Protein AF-A0A8H6HD35-F1 (afdb_monomer_lite)

Sequence (243 aa):
MVSHQELSAQQVISYLMDLEDHFASHRFRNLYWTSFERYRAGDQEDEVGVRVDGVTGGLVLRSDQTADYLLRGKQLEAISLWDFVAQVDKIANLSVPNSRGGEGTDEEEMDWSDCGTSTRATAIEELLLDTHRFRPRSEFQDTHLEARTHFLRIRLPTKRYIPVPIGPAIPRRDTTDPAVNERYSRLMLILFKPWRNVADLRTQGQSWIEAFDEFVKTCDPFSKSRMDNMQVLHECKDSRDDH

Organism: NCBI:txid980116

Secondary structure (DSSP, 8-state):
-----PPPHHHHHHHHTT--S---SSEEEEEEHHHHHHGGGT------EEEE-TTT--EEEE--HHHHHHT--GGGTT-BHHHHHHHEEEEE----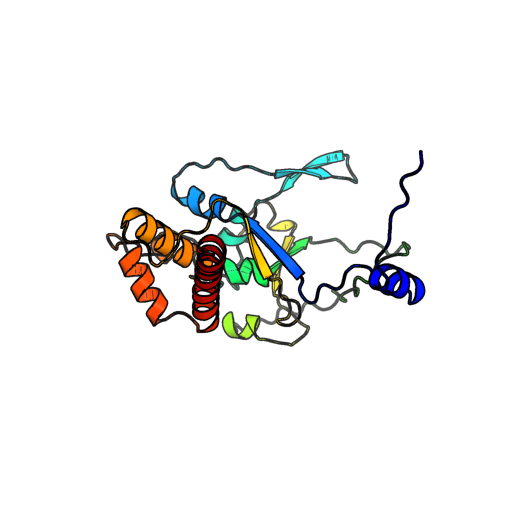---------------------------HHHHHH---S---EEEPPTTSTTTTTEEEEEPPGGG-EEEEEESSPPPPSS-S-HHHHHHHHHHHHHHHSB-SSHHHHS-TT--HHHHHHHHHHHS-HHHHHHHHHHHHHHHHHHHHHT-

Radius of gyration: 21.98 Å; chains: 1; bounding box: 51×49×66 Å

Structure (mmCIF, N/CA/C/O backbone):
data_AF-A0A8H6HD35-F1
#
_entry.id   AF-A0A8H6HD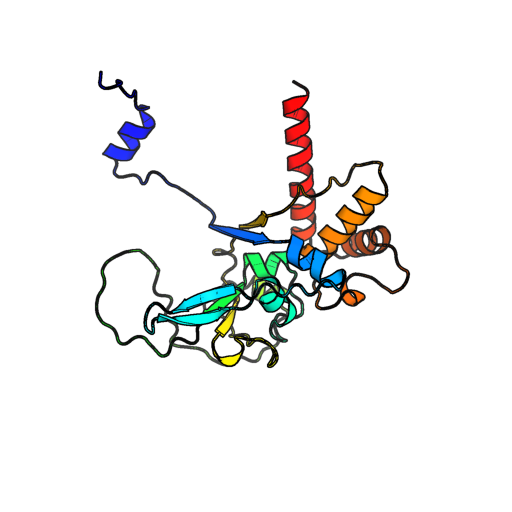35-F1
#
loop_
_atom_site.group_PDB
_atom_site.id
_atom_site.type_symbol
_atom_site.label_atom_id
_atom_site.label_alt_id
_atom_site.label_comp_id
_atom_site.label_asym_id
_atom_site.label_entity_id
_atom_site.label_seq_id
_atom_site.pdbx_PDB_ins_code
_atom_site.Cartn_x
_atom_site.Cartn_y
_atom_site.Cartn_z
_atom_site.occupancy
_atom_site.B_iso_or_equiv
_atom_site.auth_seq_id
_atom_site.auth_comp_id
_atom_site.auth_asym_id
_atom_site.auth_atom_id
_atom_site.pdbx_PDB_model_num
ATOM 1 N N . MET A 1 1 ? -22.660 12.898 -43.819 1.00 39.53 1 MET A N 1
ATOM 2 C CA . MET A 1 1 ? -22.424 14.058 -42.935 1.00 39.53 1 MET A CA 1
ATOM 3 C C . MET A 1 1 ? -21.188 13.754 -42.114 1.00 39.53 1 MET A C 1
ATOM 5 O O . MET A 1 1 ? -21.270 12.913 -41.232 1.00 39.53 1 MET A O 1
ATOM 9 N N . VAL A 1 2 ? -20.044 14.342 -42.463 1.00 46.06 2 VAL A N 1
ATOM 10 C CA . VAL A 1 2 ? -18.851 14.302 -41.606 1.00 46.06 2 VAL A CA 1
ATOM 11 C C . VAL A 1 2 ? -19.056 15.408 -40.577 1.00 46.06 2 VAL A C 1
ATOM 13 O O . VAL A 1 2 ? -19.255 16.560 -40.956 1.00 46.06 2 VAL A O 1
ATOM 16 N N . SER A 1 3 ? -19.136 15.053 -39.299 1.00 58.22 3 SER A N 1
ATOM 17 C CA . SER A 1 3 ? -19.225 16.024 -38.210 1.00 58.22 3 SER A CA 1
ATOM 18 C C . SER A 1 3 ? -17.956 16.873 -38.215 1.00 58.22 3 SER A C 1
ATOM 20 O O . SER A 1 3 ? -16.863 16.330 -38.071 1.00 58.22 3 SER A O 1
ATOM 22 N N . HIS A 1 4 ? -18.093 18.186 -38.399 1.00 56.00 4 HIS A N 1
ATOM 23 C CA . HIS A 1 4 ? -16.999 19.121 -38.164 1.00 56.00 4 HIS A CA 1
ATOM 24 C C . HIS A 1 4 ? -16.621 19.026 -36.686 1.00 56.00 4 HIS A C 1
ATOM 26 O O . HIS A 1 4 ? -17.396 19.413 -35.815 1.00 56.00 4 HIS A O 1
ATOM 32 N N . GLN A 1 5 ? -15.470 18.420 -36.414 1.00 73.38 5 GLN A N 1
ATOM 33 C CA . GLN A 1 5 ? -14.934 18.306 -35.070 1.00 73.38 5 GLN A CA 1
ATOM 34 C C . GLN A 1 5 ? -14.098 19.563 -34.827 1.00 73.38 5 GLN A C 1
ATOM 36 O O . GLN A 1 5 ? -13.057 19.750 -35.456 1.00 73.38 5 GLN A O 1
ATOM 41 N N . GLU A 1 6 ? -14.598 20.472 -33.995 1.00 77.81 6 GLU A N 1
ATOM 42 C CA . GLU A 1 6 ? -13.838 21.653 -33.591 1.00 77.81 6 GLU A CA 1
ATOM 43 C C . GLU A 1 6 ? -12.739 21.217 -32.615 1.00 77.81 6 GLU A C 1
ATOM 45 O O . GLU A 1 6 ? -13.021 20.663 -31.553 1.00 77.81 6 GLU A O 1
ATOM 50 N N . LEU A 1 7 ? -11.480 21.421 -33.007 1.00 77.06 7 LEU A N 1
ATOM 51 C CA . LEU A 1 7 ? -10.315 21.181 -32.158 1.00 77.06 7 LEU A CA 1
ATOM 52 C C . LEU A 1 7 ? -9.964 22.470 -31.420 1.00 77.06 7 LEU A C 1
ATOM 54 O O . LEU A 1 7 ? -9.999 23.557 -32.005 1.00 77.06 7 LEU A O 1
ATOM 58 N N . SER A 1 8 ? -9.597 22.360 -30.144 1.00 83.69 8 SER A N 1
ATOM 59 C CA . SER A 1 8 ? -9.152 23.534 -29.396 1.00 83.69 8 SER A CA 1
ATOM 60 C C . SER A 1 8 ? -7.832 24.055 -29.976 1.00 83.69 8 SER A C 1
ATOM 62 O O . SER A 1 8 ? -6.984 23.287 -30.436 1.00 83.69 8 SER A O 1
ATOM 64 N N . ALA A 1 9 ? -7.618 25.372 -29.910 1.00 83.44 9 ALA A N 1
ATOM 65 C CA . ALA A 1 9 ? -6.355 25.973 -30.337 1.00 83.44 9 ALA A CA 1
ATOM 66 C C . ALA A 1 9 ? -5.143 25.363 -29.606 1.00 83.44 9 ALA A C 1
ATOM 68 O O . ALA A 1 9 ? -4.066 25.270 -30.185 1.00 83.44 9 ALA A O 1
ATOM 69 N N . GLN A 1 10 ? -5.320 24.895 -28.365 1.00 81.00 10 GLN A N 1
ATOM 70 C CA . GLN A 1 10 ? -4.262 24.234 -27.596 1.00 81.00 10 GLN A CA 1
ATOM 71 C C . GLN A 1 10 ? -3.901 22.871 -28.200 1.00 81.00 10 GLN A C 1
ATOM 73 O O . GLN A 1 10 ? -2.720 22.569 -28.323 1.00 81.00 10 GLN A O 1
ATOM 78 N N . GLN A 1 11 ? -4.893 22.085 -28.635 1.00 77.88 11 GLN A N 1
ATOM 79 C CA . GLN A 1 11 ? -4.666 20.789 -29.288 1.00 77.88 11 GLN A CA 1
ATOM 80 C C . GLN A 1 11 ? -3.952 20.954 -30.635 1.00 77.88 11 GLN A C 1
ATOM 82 O O . GLN A 1 11 ? -3.005 20.229 -30.929 1.00 77.88 11 GLN A O 1
ATOM 87 N N . VAL A 1 12 ? -4.357 21.953 -31.429 1.00 82.50 12 VAL A N 1
ATOM 88 C CA . VAL A 1 12 ? -3.712 22.268 -32.716 1.00 82.50 12 VAL A CA 1
ATOM 89 C C . VAL A 1 12 ? -2.260 22.698 -32.509 1.00 82.50 12 VAL A C 1
ATOM 91 O O . VAL A 1 12 ? -1.370 22.244 -33.221 1.00 82.50 12 VAL A O 1
ATOM 94 N N . ILE A 1 13 ? -2.010 23.555 -31.518 1.00 82.12 13 ILE A N 1
ATOM 95 C CA . ILE A 1 13 ? -0.666 24.035 -31.198 1.00 82.12 13 ILE A CA 1
ATOM 96 C C . ILE A 1 13 ? 0.219 22.908 -30.641 1.00 82.12 13 ILE A C 1
ATOM 98 O O . ILE A 1 13 ? 1.379 22.827 -31.037 1.00 82.12 13 ILE A O 1
ATOM 102 N N . SER A 1 14 ? -0.307 22.028 -29.779 1.00 81.19 14 SER A N 1
ATOM 103 C CA . SER A 1 14 ? 0.429 20.863 -29.257 1.00 81.19 14 SER A CA 1
ATOM 104 C C . SER A 1 14 ? 0.893 19.956 -30.391 1.00 81.19 14 SER A C 1
ATOM 106 O O . SER A 1 14 ? 2.069 19.621 -30.471 1.00 81.19 14 SER A O 1
ATOM 108 N N . TYR A 1 15 ? -0.015 19.651 -31.322 1.00 78.81 15 TYR A N 1
ATOM 109 C CA . TYR A 1 15 ? 0.284 18.847 -32.502 1.00 78.81 15 TYR A CA 1
ATOM 110 C C . TYR A 1 15 ? 1.333 19.504 -33.412 1.00 78.81 15 TYR A C 1
ATOM 112 O O . TYR A 1 15 ? 2.260 18.845 -33.867 1.00 78.81 15 TYR A O 1
ATOM 120 N N . LEU A 1 16 ? 1.225 20.816 -33.662 1.00 86.88 16 LEU A N 1
ATOM 121 C CA . LEU A 1 16 ? 2.178 21.548 -34.509 1.00 86.88 16 LEU A CA 1
ATOM 122 C C . LEU A 1 16 ? 3.568 21.699 -33.880 1.00 86.88 16 LEU A C 1
ATOM 124 O O . LEU A 1 16 ? 4.550 21.818 -34.610 1.00 86.88 16 LEU A O 1
ATOM 128 N N . MET A 1 17 ? 3.650 21.741 -32.549 1.00 85.94 17 MET A N 1
ATOM 129 C CA . MET A 1 17 ? 4.916 21.817 -31.816 1.00 85.94 17 MET A CA 1
ATOM 130 C C . MET A 1 17 ? 5.513 20.441 -31.499 1.00 85.94 17 MET A C 1
ATOM 132 O O . MET A 1 17 ? 6.524 20.387 -30.803 1.00 85.94 17 MET A O 1
ATOM 136 N N . ASP A 1 18 ? 4.905 19.357 -31.995 1.00 77.19 18 ASP A N 1
ATOM 137 C CA . ASP A 1 18 ? 5.289 17.970 -31.694 1.00 77.19 18 ASP A CA 1
ATOM 138 C C . ASP A 1 18 ? 5.345 17.696 -30.176 1.00 77.19 18 ASP A C 1
ATOM 140 O O . ASP A 1 18 ? 6.148 16.913 -29.670 1.00 77.19 18 ASP A O 1
ATOM 144 N N . LEU A 1 19 ? 4.496 18.401 -29.419 1.00 74.50 19 LEU A N 1
ATOM 145 C CA . LEU A 1 19 ? 4.319 18.180 -27.992 1.00 74.50 19 LEU A CA 1
ATOM 146 C C . LEU A 1 19 ? 3.379 16.991 -27.813 1.00 74.50 19 LEU A C 1
ATOM 148 O O . LEU A 1 19 ? 2.253 17.000 -28.321 1.00 74.50 19 LEU A O 1
ATOM 152 N N . GLU A 1 20 ? 3.842 15.989 -27.069 1.00 64.25 20 GLU A N 1
ATOM 153 C CA . GLU A 1 20 ? 3.043 14.817 -26.722 1.00 64.25 20 GLU A CA 1
ATOM 154 C C . GLU A 1 20 ? 1.723 15.221 -26.047 1.00 64.25 20 GLU A C 1
ATOM 156 O O . GLU A 1 20 ? 1.669 16.130 -25.221 1.00 64.25 20 GLU A O 1
ATOM 161 N N . ASP A 1 21 ? 0.645 14.498 -26.352 1.00 65.06 21 ASP A N 1
ATOM 162 C CA . ASP A 1 21 ? -0.698 14.738 -25.794 1.00 65.06 21 ASP A CA 1
ATOM 163 C C . ASP A 1 21 ? -0.827 14.279 -24.321 1.00 65.06 21 ASP A C 1
ATOM 165 O O . ASP A 1 21 ? -1.909 14.262 -23.737 1.00 65.06 21 ASP A O 1
ATOM 169 N N . HIS A 1 22 ? 0.277 13.861 -23.690 1.00 58.50 22 HIS A N 1
ATOM 170 C CA . HIS A 1 22 ? 0.268 13.308 -22.342 1.00 58.50 22 HIS A CA 1
ATOM 171 C C . HIS A 1 22 ? 1.508 13.706 -21.532 1.00 58.50 22 HIS A C 1
ATOM 173 O O . HIS A 1 22 ? 2.558 13.072 -21.586 1.00 58.50 22 HIS A O 1
ATOM 179 N N . PHE A 1 23 ? 1.336 14.702 -20.663 1.00 62.91 23 PHE A N 1
ATOM 180 C CA . PHE A 1 23 ? 2.323 15.069 -19.650 1.00 62.91 23 PHE A CA 1
ATOM 181 C C . PHE A 1 23 ? 1.882 14.553 -18.278 1.00 62.91 23 PHE A C 1
ATOM 183 O O . PHE A 1 23 ? 1.034 15.153 -17.618 1.00 62.91 23 PHE A O 1
ATOM 190 N N . ALA A 1 24 ? 2.484 13.456 -17.813 1.00 63.56 24 ALA A N 1
ATOM 191 C CA . ALA A 1 24 ? 2.315 12.988 -16.439 1.00 63.56 24 ALA A CA 1
ATOM 192 C C . ALA A 1 24 ? 3.609 13.191 -15.650 1.00 63.56 24 ALA A C 1
ATOM 194 O O . ALA A 1 24 ? 4.602 12.498 -15.855 1.00 63.56 24 ALA A O 1
ATOM 195 N N . SER A 1 25 ? 3.581 14.119 -14.692 1.00 78.19 25 SER A N 1
ATOM 196 C CA . SER A 1 25 ? 4.708 14.355 -13.779 1.00 78.19 25 SER A CA 1
ATOM 197 C C . SER A 1 25 ? 4.968 13.180 -12.831 1.00 78.19 25 SER A C 1
ATOM 199 O O . SER A 1 25 ? 6.054 13.065 -12.269 1.00 78.19 25 SER A O 1
ATOM 201 N N . HIS A 1 26 ? 3.974 12.310 -12.643 1.00 84.00 26 HIS A N 1
ATOM 202 C CA . HIS A 1 26 ? 4.024 11.191 -11.715 1.00 84.00 26 HIS A CA 1
ATOM 203 C C . HIS A 1 26 ? 3.547 9.910 -12.384 1.00 84.00 26 HIS A C 1
ATOM 205 O O . HIS A 1 26 ? 2.675 9.919 -13.251 1.00 84.00 26 HIS A O 1
ATOM 211 N N . ARG A 1 27 ? 4.095 8.786 -11.924 1.00 90.38 27 ARG A N 1
ATOM 212 C CA . ARG A 1 27 ? 3.639 7.458 -12.325 1.00 90.38 27 ARG A CA 1
ATOM 213 C C . ARG A 1 27 ? 2.721 6.891 -11.254 1.00 90.38 27 ARG A C 1
ATOM 215 O O . ARG A 1 27 ? 2.969 7.072 -10.066 1.00 90.38 27 ARG A O 1
ATOM 222 N N . PHE A 1 28 ? 1.703 6.154 -11.672 1.00 92.69 28 PHE A N 1
ATOM 223 C CA . PHE A 1 28 ? 0.697 5.579 -10.783 1.00 92.69 28 PHE A CA 1
ATOM 224 C C . PHE A 1 28 ? 0.803 4.056 -10.752 1.00 92.69 28 PHE A C 1
ATOM 226 O O . PHE A 1 28 ? 1.253 3.442 -11.723 1.00 92.69 28 PHE A O 1
ATOM 233 N N . ARG A 1 29 ? 0.404 3.438 -9.638 1.00 94.62 29 ARG A N 1
ATOM 234 C CA . ARG A 1 29 ? 0.331 1.978 -9.512 1.00 94.62 29 ARG A CA 1
ATOM 235 C C . ARG A 1 29 ? -0.919 1.568 -8.750 1.00 94.62 29 ARG A C 1
ATOM 237 O O . ARG A 1 29 ? -1.162 2.068 -7.659 1.00 94.62 29 ARG A O 1
ATOM 244 N N . ASN A 1 30 ? -1.673 0.623 -9.298 1.00 95.31 30 ASN A N 1
ATOM 245 C CA . ASN A 1 30 ? -2.885 0.129 -8.654 1.00 95.31 30 ASN A CA 1
ATOM 246 C C . ASN A 1 30 ? -2.553 -0.644 -7.371 1.00 95.31 30 ASN A C 1
ATOM 248 O O . ASN A 1 30 ? -1.642 -1.475 -7.353 1.00 95.31 30 ASN A O 1
ATOM 252 N N . LEU A 1 31 ? -3.329 -0.383 -6.324 1.00 95.12 31 LEU A N 1
ATOM 253 C CA . LEU A 1 31 ? -3.315 -1.095 -5.051 1.00 95.12 31 LEU A CA 1
ATOM 254 C C . LEU A 1 31 ? -4.698 -1.708 -4.823 1.00 95.12 31 LEU A C 1
ATOM 256 O O . LEU A 1 31 ? -5.635 -0.998 -4.459 1.00 95.12 31 LEU A O 1
ATOM 260 N N . TYR A 1 32 ? -4.833 -3.017 -5.020 1.00 92.94 32 TYR A N 1
ATOM 261 C CA . TYR A 1 32 ? -6.104 -3.725 -4.837 1.00 92.94 32 TYR A CA 1
ATOM 262 C C . TYR A 1 32 ? -6.315 -4.069 -3.360 1.00 92.94 32 TYR A C 1
ATOM 264 O O . TYR A 1 32 ? -6.142 -5.199 -2.927 1.00 92.94 32 TYR A O 1
ATOM 272 N N . TRP A 1 33 ? -6.670 -3.077 -2.547 1.00 90.38 33 TRP A N 1
ATOM 273 C CA . TRP A 1 33 ? -6.624 -3.200 -1.084 1.00 90.38 33 TRP A CA 1
ATOM 274 C C . TRP A 1 33 ? -7.628 -4.211 -0.492 1.00 90.38 33 TRP A C 1
ATOM 276 O O . TRP A 1 33 ? -7.451 -4.670 0.635 1.00 90.38 33 TRP A O 1
ATOM 286 N N . THR A 1 34 ? -8.674 -4.581 -1.236 1.00 88.88 34 THR A N 1
ATOM 287 C CA . THR A 1 34 ? -9.691 -5.538 -0.760 1.00 88.88 34 THR A CA 1
ATOM 288 C C . THR A 1 34 ? -9.144 -6.945 -0.532 1.00 88.88 34 THR A C 1
ATOM 290 O O . THR A 1 34 ? -9.607 -7.617 0.390 1.00 88.88 34 THR A O 1
ATOM 293 N N . SER A 1 35 ? -8.142 -7.383 -1.300 1.00 87.19 35 SER A N 1
ATOM 294 C CA . SER A 1 35 ? -7.515 -8.698 -1.113 1.00 87.19 35 SER A CA 1
ATOM 295 C C . SER A 1 35 ? -6.809 -8.790 0.247 1.00 87.19 35 SER A C 1
ATOM 297 O O . SER A 1 35 ? -6.961 -9.771 0.973 1.00 87.19 35 SER A O 1
ATOM 299 N N . PHE A 1 36 ? -6.147 -7.708 0.663 1.00 89.44 36 PHE A N 1
ATOM 300 C CA . PHE A 1 36 ? -5.495 -7.587 1.969 1.00 89.44 36 PHE A CA 1
ATOM 301 C C . PHE A 1 36 ? -6.493 -7.565 3.133 1.00 89.44 36 PHE A C 1
ATOM 303 O O . PHE A 1 36 ? -6.213 -8.111 4.200 1.00 89.44 36 PHE A O 1
ATOM 310 N N . GLU A 1 37 ? -7.670 -6.961 2.942 1.00 84.81 37 GLU A N 1
ATOM 311 C CA . GLU A 1 37 ? -8.744 -6.981 3.943 1.00 84.81 37 GLU A CA 1
ATOM 312 C C . GLU A 1 37 ? -9.343 -8.395 4.096 1.00 84.81 37 GLU A C 1
ATOM 314 O O . GLU A 1 37 ? -9.600 -8.835 5.222 1.00 84.81 37 GLU A O 1
ATOM 319 N N . ARG A 1 38 ? -9.516 -9.123 2.980 1.00 81.19 38 ARG A N 1
ATOM 320 C CA . ARG A 1 38 ? -10.077 -10.488 2.938 1.00 81.19 38 ARG A CA 1
ATOM 321 C C . ARG A 1 38 ? -9.141 -11.566 3.455 1.00 81.19 38 ARG A C 1
ATOM 323 O O . ARG A 1 38 ? -9.631 -12.496 4.083 1.00 81.19 38 ARG A O 1
ATOM 330 N N . TYR A 1 39 ? -7.827 -11.417 3.288 1.00 68.62 39 TYR A N 1
ATOM 331 C CA . TYR A 1 39 ? -6.835 -12.363 3.820 1.00 68.62 39 TYR A CA 1
ATOM 332 C C . TYR A 1 39 ? -7.046 -12.671 5.319 1.00 68.62 39 TYR A C 1
ATOM 334 O O . TYR A 1 39 ? -6.736 -13.752 5.810 1.00 68.62 39 TYR A O 1
ATOM 342 N N . ARG A 1 40 ? -7.654 -11.739 6.064 1.00 59.88 40 ARG A N 1
ATOM 343 C CA . ARG A 1 40 ? -8.021 -11.907 7.475 1.00 59.88 40 ARG A CA 1
ATOM 344 C C . ARG A 1 40 ? -9.274 -12.757 7.723 1.00 59.88 40 ARG A C 1
ATOM 346 O O . ARG A 1 40 ? -9.426 -13.285 8.822 1.00 59.88 40 ARG A O 1
ATOM 353 N N . ALA A 1 41 ? -10.206 -12.814 6.777 1.00 52.06 41 ALA A N 1
ATOM 354 C CA . ALA A 1 41 ? -11.503 -13.464 6.955 1.00 52.06 41 ALA A CA 1
ATOM 355 C C . ALA A 1 41 ? -11.416 -14.999 6.942 1.00 52.06 41 ALA A C 1
ATOM 357 O O . ALA A 1 41 ? -12.399 -15.652 7.269 1.00 52.06 41 ALA A O 1
ATOM 358 N N . GLY A 1 42 ? -10.255 -15.576 6.606 1.00 44.75 42 GLY A N 1
ATOM 359 C CA . GLY A 1 42 ? -10.115 -17.022 6.419 1.00 44.75 42 GLY A CA 1
ATOM 360 C C . GLY A 1 42 ? -10.727 -17.524 5.106 1.00 44.75 42 GLY A C 1
ATOM 361 O O . GLY A 1 42 ? -10.615 -18.710 4.813 1.00 44.75 42 GLY A O 1
ATOM 362 N N . ASP A 1 43 ? -11.308 -16.628 4.303 1.00 41.88 43 ASP A N 1
ATOM 363 C CA . ASP A 1 43 ? -11.727 -16.898 2.930 1.00 41.88 43 ASP A CA 1
ATOM 364 C C . ASP A 1 43 ? -10.486 -16.893 2.038 1.00 41.88 43 ASP A C 1
ATOM 366 O O . ASP A 1 43 ? -10.119 -15.895 1.415 1.00 41.88 43 ASP A O 1
ATOM 370 N N . GLN A 1 44 ? -9.791 -18.025 2.041 1.00 45.94 44 GLN A N 1
ATOM 371 C CA . GLN A 1 44 ? -8.695 -18.305 1.132 1.00 45.94 44 GLN A CA 1
ATOM 372 C C . GLN A 1 44 ? -9.268 -18.688 -0.237 1.00 45.94 44 GLN A C 1
ATOM 374 O O . GLN A 1 44 ? -9.216 -19.838 -0.664 1.00 45.94 44 GLN A O 1
ATOM 379 N N . GLU A 1 45 ? -9.856 -17.715 -0.926 1.00 43.25 45 GLU A N 1
ATOM 380 C CA . GLU A 1 45 ? -9.990 -17.782 -2.378 1.00 43.25 45 GLU A CA 1
ATOM 381 C C . GLU A 1 45 ? -8.679 -17.248 -2.958 1.00 43.25 45 GLU A C 1
ATOM 383 O O . GLU A 1 45 ? -8.552 -16.071 -3.293 1.00 43.25 45 GLU A O 1
ATOM 388 N N . ASP A 1 46 ? -7.657 -18.110 -2.985 1.00 48.25 46 ASP A N 1
ATOM 389 C CA . ASP A 1 46 ? -6.401 -17.833 -3.678 1.00 48.25 46 ASP A CA 1
ATOM 390 C C . ASP A 1 46 ? -6.710 -17.703 -5.181 1.00 48.25 46 ASP A C 1
ATOM 392 O O . ASP A 1 46 ? -6.676 -18.684 -5.929 1.00 48.25 46 ASP A O 1
ATOM 396 N N . GLU A 1 47 ? -7.052 -16.497 -5.644 1.00 50.91 47 GLU A N 1
ATOM 397 C CA . GLU A 1 47 ? -7.111 -16.190 -7.074 1.00 50.91 47 GLU A CA 1
ATOM 398 C C . GLU A 1 47 ? -5.684 -16.226 -7.632 1.00 50.91 47 GLU A C 1
ATOM 400 O O . GLU A 1 47 ? -4.966 -15.227 -7.699 1.00 50.91 47 GLU A O 1
ATOM 405 N N . VAL A 1 48 ? -5.236 -17.421 -8.019 1.00 54.81 48 VAL A N 1
ATOM 406 C CA . VAL A 1 48 ? -3.968 -17.586 -8.723 1.00 54.81 48 VAL A CA 1
ATOM 407 C C . VAL A 1 48 ? -4.155 -17.088 -10.150 1.00 54.81 48 VAL A C 1
ATOM 409 O O . VAL A 1 48 ? -4.837 -17.710 -10.966 1.00 54.81 48 VAL A O 1
ATOM 412 N N . GLY A 1 49 ? -3.529 -15.956 -10.463 1.00 54.19 49 GLY A N 1
ATOM 413 C CA . GLY A 1 49 ? -3.521 -15.419 -11.815 1.00 54.19 49 GLY A CA 1
ATOM 414 C C . GLY A 1 49 ? -2.803 -16.378 -12.764 1.00 54.19 49 GLY A C 1
ATOM 415 O O . GLY A 1 49 ? -1.601 -16.610 -12.634 1.00 54.19 49 GLY A O 1
ATOM 416 N N . VAL A 1 50 ? -3.522 -16.922 -13.744 1.00 58.75 50 VAL A N 1
ATOM 417 C CA . VAL A 1 50 ? -2.932 -17.732 -14.816 1.00 58.75 50 VAL A CA 1
ATOM 418 C C . VAL A 1 50 ? -2.653 -16.830 -16.014 1.00 58.75 50 VAL A C 1
ATOM 420 O O . VAL A 1 50 ? -3.560 -16.180 -16.534 1.00 58.75 50 VAL A O 1
ATOM 423 N N . ARG A 1 51 ? -1.401 -16.778 -16.476 1.00 62.22 51 ARG A N 1
ATOM 424 C CA . ARG A 1 51 ? -1.031 -16.114 -17.737 1.00 62.22 51 ARG A CA 1
ATOM 425 C C . ARG A 1 51 ? -0.492 -17.126 -18.732 1.00 62.22 51 ARG A C 1
ATOM 427 O O . ARG A 1 51 ? 0.162 -18.084 -18.347 1.00 62.22 51 ARG A O 1
ATOM 434 N N . VAL A 1 52 ? -0.746 -16.897 -20.014 1.00 66.12 52 VAL A N 1
ATOM 435 C CA . VAL A 1 52 ? -0.130 -17.677 -21.091 1.00 66.12 52 VAL A CA 1
ATOM 436 C C . VAL A 1 52 ? 1.274 -17.125 -21.329 1.00 66.12 52 VAL A C 1
ATOM 438 O O . VAL A 1 52 ? 1.435 -15.922 -21.538 1.00 66.12 52 VAL A O 1
ATOM 441 N N . ASP A 1 53 ? 2.286 -17.985 -21.271 1.00 65.19 53 ASP A N 1
ATOM 442 C CA . ASP A 1 53 ? 3.639 -17.646 -21.697 1.00 65.19 53 ASP A CA 1
ATOM 443 C C . ASP A 1 53 ? 3.647 -17.395 -23.208 1.00 65.19 53 ASP A C 1
ATOM 445 O O . ASP A 1 53 ? 3.298 -18.274 -23.997 1.00 65.19 53 ASP A O 1
ATOM 449 N N . GLY A 1 54 ? 4.055 -16.192 -23.615 1.00 59.41 54 GLY A N 1
ATOM 450 C CA . GLY A 1 54 ? 4.118 -15.805 -25.023 1.00 59.41 54 GLY A CA 1
ATOM 451 C C . GLY A 1 54 ? 5.133 -16.613 -25.837 1.00 59.41 54 GLY A C 1
ATOM 452 O O . GLY A 1 54 ? 5.026 -16.637 -27.060 1.00 59.41 54 GLY A O 1
ATOM 453 N N . VAL A 1 55 ? 6.092 -17.283 -25.183 1.00 65.62 55 VAL A N 1
ATOM 454 C CA . VAL A 1 55 ? 7.136 -18.070 -25.859 1.00 65.62 55 VAL A CA 1
ATOM 455 C C . VAL A 1 55 ? 6.736 -19.537 -26.009 1.00 65.62 55 VAL A C 1
ATOM 457 O O . VAL A 1 55 ? 6.891 -20.107 -27.087 1.00 65.62 55 VAL A O 1
ATOM 460 N N . THR A 1 56 ? 6.223 -20.165 -24.948 1.00 69.75 56 THR A N 1
ATOM 461 C CA . THR A 1 56 ? 5.900 -21.605 -24.955 1.00 69.75 56 THR A CA 1
ATOM 462 C C . THR A 1 56 ? 4.416 -21.918 -25.146 1.00 69.75 56 THR A C 1
ATOM 464 O O . THR A 1 56 ? 4.065 -23.076 -25.365 1.00 69.75 56 THR A O 1
ATOM 467 N N . GLY A 1 57 ? 3.527 -20.923 -25.049 1.00 64.06 57 GLY A N 1
ATOM 468 C CA . GLY A 1 57 ? 2.074 -21.128 -25.035 1.00 64.06 57 GLY A CA 1
ATOM 469 C C . GLY A 1 57 ? 1.562 -21.855 -23.784 1.00 64.06 57 GLY A C 1
ATOM 470 O O . GLY A 1 57 ? 0.376 -22.174 -23.701 1.00 64.06 57 GLY A O 1
ATOM 471 N N . GLY A 1 58 ? 2.439 -22.137 -22.814 1.00 69.88 58 GLY A N 1
ATOM 472 C CA . GLY A 1 58 ? 2.100 -22.798 -21.560 1.00 69.88 58 GLY A CA 1
ATOM 473 C C . GLY A 1 58 ? 1.428 -21.851 -20.568 1.00 69.88 58 GLY A C 1
ATOM 474 O O . GLY A 1 58 ? 1.687 -20.649 -20.554 1.00 69.88 58 GLY A O 1
ATOM 475 N N . LEU A 1 59 ? 0.566 -22.394 -19.710 1.00 68.69 59 LEU A N 1
ATOM 476 C CA . LEU A 1 59 ? -0.017 -21.648 -18.598 1.00 68.69 59 LEU A CA 1
ATOM 477 C C . LEU A 1 59 ? 1.027 -21.498 -17.483 1.00 68.69 59 LEU A C 1
ATOM 479 O O . LEU A 1 59 ? 1.521 -22.490 -16.951 1.00 68.69 59 LEU A O 1
ATOM 483 N N . VAL A 1 60 ? 1.349 -20.259 -17.121 1.00 70.06 60 VAL A N 1
ATOM 484 C CA . VAL A 1 60 ? 2.248 -19.909 -16.020 1.00 70.06 60 VAL A CA 1
ATOM 485 C C . VAL A 1 60 ? 1.425 -19.326 -14.882 1.00 70.06 60 VAL A C 1
ATOM 487 O O . VAL A 1 60 ? 0.678 -18.359 -15.057 1.00 70.06 60 VAL A O 1
ATOM 490 N N . LEU A 1 61 ? 1.577 -19.926 -13.703 1.00 69.06 61 LEU A 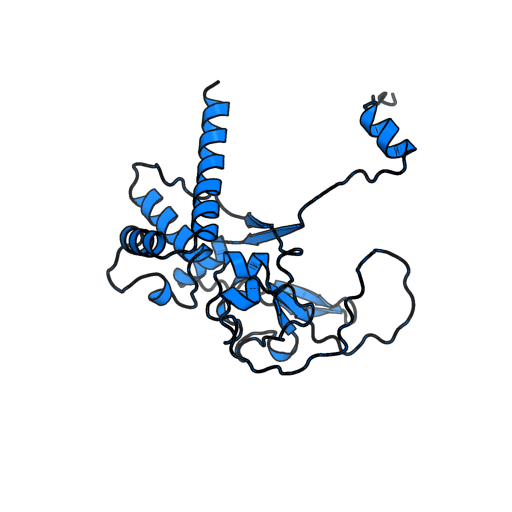N 1
ATOM 491 C CA . LEU A 1 61 ? 1.005 -19.420 -12.462 1.00 69.06 61 LEU A CA 1
ATOM 492 C C . LEU A 1 61 ? 1.774 -18.165 -12.026 1.00 69.06 61 LEU A C 1
ATOM 494 O O . LEU A 1 61 ? 3.007 -18.154 -12.035 1.00 69.06 61 LEU A O 1
ATOM 498 N N . ARG A 1 62 ? 1.055 -17.113 -11.638 1.00 73.81 62 ARG A N 1
ATOM 499 C CA . ARG A 1 62 ? 1.614 -15.853 -11.127 1.00 73.81 62 ARG A CA 1
ATOM 500 C C . ARG A 1 62 ? 1.109 -15.614 -9.714 1.00 73.81 62 ARG A C 1
ATOM 502 O O . ARG A 1 62 ? -0.048 -15.919 -9.423 1.00 73.81 62 ARG A O 1
ATOM 509 N N . SER A 1 63 ? 1.964 -15.080 -8.843 1.00 82.44 63 SER A N 1
ATOM 510 C CA . SER A 1 63 ? 1.509 -14.675 -7.514 1.00 82.44 63 SER A CA 1
ATOM 511 C C . SER A 1 63 ? 0.714 -13.371 -7.583 1.00 82.44 63 SER A C 1
ATOM 513 O O . SER A 1 63 ? 0.898 -12.550 -8.488 1.00 82.44 63 SER A O 1
ATOM 515 N N . ASP A 1 64 ? -0.185 -13.205 -6.616 1.00 87.31 64 ASP A N 1
ATOM 516 C CA . ASP A 1 64 ? -0.966 -11.987 -6.419 1.00 87.31 64 ASP A CA 1
ATOM 517 C C . ASP A 1 64 ? -0.195 -10.941 -5.584 1.00 87.31 64 ASP A C 1
ATOM 519 O O . ASP A 1 64 ? 0.754 -11.259 -4.860 1.00 87.31 64 ASP A O 1
ATOM 523 N N . GLN A 1 65 ? -0.640 -9.683 -5.645 1.00 91.19 65 GLN A N 1
ATOM 524 C CA . GLN A 1 65 ? -0.092 -8.542 -4.905 1.00 91.19 65 GLN A CA 1
ATOM 525 C C . GLN A 1 65 ? -0.058 -8.801 -3.388 1.00 91.19 65 GLN A C 1
ATOM 527 O O . GLN A 1 65 ? 0.867 -8.371 -2.694 1.00 91.19 65 GLN A O 1
ATOM 532 N N . THR A 1 66 ? -1.048 -9.543 -2.884 1.00 91.12 66 THR A N 1
ATOM 533 C CA . THR A 1 66 ? -1.147 -9.949 -1.477 1.00 91.12 66 THR A CA 1
ATOM 534 C C . THR A 1 66 ? -0.002 -10.882 -1.086 1.00 91.12 66 THR A C 1
ATOM 536 O O . THR A 1 66 ? 0.699 -10.636 -0.102 1.00 91.12 66 THR A O 1
ATOM 539 N N . ALA A 1 67 ? 0.239 -11.919 -1.893 1.00 91.62 67 ALA A N 1
ATOM 540 C CA . ALA A 1 67 ? 1.317 -12.879 -1.674 1.00 91.62 67 ALA A CA 1
ATOM 541 C C . ALA A 1 67 ? 2.697 -12.212 -1.790 1.00 91.62 67 ALA A C 1
ATOM 543 O O . ALA A 1 67 ? 3.564 -12.467 -0.950 1.00 91.62 67 ALA A O 1
ATOM 544 N N . ASP A 1 68 ? 2.869 -11.306 -2.759 1.00 94.62 68 ASP A N 1
ATOM 545 C CA . ASP A 1 68 ? 4.111 -10.550 -2.950 1.00 94.62 68 ASP A CA 1
ATOM 546 C C . ASP A 1 68 ? 4.476 -9.730 -1.698 1.00 94.62 68 ASP A C 1
ATOM 548 O O . ASP A 1 68 ? 5.636 -9.715 -1.276 1.00 94.62 68 ASP A O 1
ATOM 552 N N . TYR A 1 69 ? 3.495 -9.064 -1.076 1.00 95.94 69 TYR A N 1
ATOM 553 C CA . TYR A 1 69 ? 3.719 -8.297 0.151 1.00 95.94 69 TYR A CA 1
ATOM 554 C C . TYR A 1 69 ? 3.950 -9.207 1.361 1.00 95.94 69 TYR A C 1
ATOM 556 O O . TYR A 1 69 ? 4.901 -8.997 2.114 1.00 95.94 69 TYR A O 1
ATOM 564 N N . LEU A 1 70 ? 3.109 -10.219 1.581 1.00 93.56 70 LEU A N 1
ATOM 565 C CA . LEU A 1 70 ? 3.176 -11.061 2.782 1.00 93.56 70 LEU A CA 1
ATOM 566 C C . LEU A 1 70 ? 4.444 -11.917 2.834 1.00 93.56 70 LEU A C 1
ATOM 568 O O . LEU A 1 70 ? 5.051 -12.067 3.900 1.00 93.56 70 LEU A O 1
ATOM 572 N N . LEU A 1 71 ? 4.882 -12.422 1.681 1.00 94.19 71 LEU A N 1
ATOM 573 C CA . LEU A 1 71 ? 6.058 -13.281 1.541 1.00 94.19 71 LEU A CA 1
ATOM 574 C C . LEU A 1 71 ? 7.299 -12.507 1.071 1.00 94.19 71 LEU A C 1
ATOM 576 O O . LEU A 1 71 ? 8.271 -13.105 0.604 1.00 94.19 71 LEU A O 1
ATOM 580 N N . ARG A 1 72 ? 7.308 -11.177 1.241 1.00 95.00 72 ARG A N 1
ATOM 581 C CA . ARG A 1 72 ? 8.487 -10.331 1.003 1.00 95.00 72 ARG A CA 1
ATOM 582 C C . ARG A 1 72 ? 9.681 -10.757 1.864 1.00 95.00 72 ARG A C 1
ATOM 584 O O . ARG A 1 72 ? 9.508 -11.257 2.983 1.00 95.00 72 ARG A O 1
ATOM 591 N N . GLY A 1 73 ? 10.891 -10.496 1.375 1.00 92.12 73 GLY A N 1
ATOM 592 C CA . GLY A 1 73 ? 12.141 -10.810 2.069 1.00 92.12 73 GLY A CA 1
ATOM 593 C C . GLY A 1 73 ? 12.292 -10.146 3.436 1.00 92.12 73 GLY A C 1
ATOM 594 O O . GLY A 1 73 ? 11.625 -9.160 3.748 1.00 92.12 73 GLY A O 1
ATOM 595 N N . LYS A 1 74 ? 13.206 -10.675 4.261 1.00 88.56 74 LYS A N 1
ATOM 596 C CA . LYS A 1 74 ? 13.484 -10.159 5.618 1.00 88.56 74 LYS A CA 1
ATOM 597 C C . LYS A 1 74 ? 13.931 -8.699 5.622 1.00 88.56 74 LYS A C 1
ATOM 599 O O . LYS A 1 74 ? 13.586 -7.954 6.525 1.00 88.56 74 LYS A O 1
ATOM 604 N N . GLN A 1 75 ? 14.663 -8.281 4.591 1.00 89.50 75 GLN A N 1
ATOM 605 C CA . GLN A 1 75 ? 15.115 -6.895 4.470 1.00 89.50 75 GLN A CA 1
ATOM 606 C C . GLN A 1 75 ? 13.921 -5.938 4.416 1.00 89.50 75 GLN A C 1
ATOM 608 O O . GLN A 1 75 ? 13.947 -4.914 5.073 1.00 89.50 75 GLN A O 1
ATOM 613 N N . LEU A 1 76 ? 12.851 -6.305 3.706 1.00 93.62 76 LEU A N 1
ATOM 614 C CA . LEU A 1 76 ? 11.654 -5.481 3.531 1.00 93.62 76 LEU A CA 1
ATOM 615 C C . LEU A 1 76 ? 10.605 -5.702 4.630 1.00 93.62 76 LEU A C 1
ATOM 617 O O . LEU A 1 76 ? 9.465 -5.282 4.481 1.00 93.62 76 LEU A O 1
ATOM 621 N N . GLU A 1 77 ? 10.929 -6.380 5.728 1.00 92.25 77 GLU A N 1
ATOM 622 C CA . GLU A 1 77 ? 9.943 -6.717 6.759 1.00 92.25 77 GLU A CA 1
ATOM 623 C C . GLU A 1 77 ? 9.284 -5.479 7.381 1.00 92.25 77 GLU A C 1
ATOM 625 O O . GLU A 1 77 ? 8.066 -5.450 7.545 1.00 92.25 77 GLU A O 1
ATOM 630 N N . ALA A 1 78 ? 10.064 -4.424 7.608 1.00 93.19 78 ALA A N 1
ATOM 631 C CA . ALA A 1 78 ? 9.604 -3.181 8.219 1.00 93.19 78 ALA A CA 1
ATOM 632 C C . ALA A 1 78 ? 8.908 -2.202 7.248 1.00 93.19 78 ALA A C 1
ATOM 634 O O . ALA A 1 78 ? 8.656 -1.063 7.623 1.00 93.19 78 ALA A O 1
ATOM 635 N N . ILE A 1 79 ? 8.595 -2.600 6.007 1.00 95.19 79 ILE A N 1
ATOM 636 C CA . ILE A 1 79 ? 7.916 -1.717 5.044 1.00 95.19 79 ILE A CA 1
ATOM 637 C C . ILE A 1 79 ? 6.384 -1.760 5.193 1.00 95.19 79 ILE A C 1
ATOM 639 O O . ILE A 1 79 ? 5.783 -2.832 5.335 1.00 95.19 79 ILE A O 1
ATOM 643 N N . SER A 1 80 ? 5.738 -0.594 5.116 1.00 96.12 80 SER A N 1
ATOM 644 C CA . SER A 1 80 ? 4.277 -0.485 5.014 1.00 96.12 80 SER A CA 1
ATOM 645 C C . SER A 1 80 ? 3.782 -1.011 3.660 1.00 96.12 80 SER A C 1
ATOM 647 O O . SER A 1 80 ? 4.532 -1.046 2.679 1.00 96.12 80 SER A O 1
ATOM 649 N N . LEU A 1 81 ? 2.513 -1.416 3.575 1.00 96.38 81 LEU A N 1
ATOM 650 C CA . LEU A 1 81 ? 1.919 -1.830 2.300 1.00 96.38 81 LEU A CA 1
ATOM 651 C C . LEU A 1 81 ? 1.919 -0.676 1.287 1.00 96.38 81 LEU A C 1
ATOM 653 O O . LEU A 1 81 ? 2.222 -0.873 0.109 1.00 96.38 81 LEU A O 1
ATOM 657 N N . TRP A 1 82 ? 1.626 0.538 1.750 1.00 96.69 82 TRP A N 1
ATOM 658 C CA . TRP A 1 82 ? 1.625 1.729 0.912 1.00 96.69 82 TRP A CA 1
ATOM 659 C C . TRP A 1 82 ? 2.996 1.984 0.279 1.00 96.69 82 TRP A C 1
ATOM 661 O O . TRP A 1 82 ? 3.093 2.159 -0.938 1.00 96.69 82 TRP A O 1
ATOM 671 N N . ASP A 1 83 ? 4.067 1.972 1.078 1.00 96.06 83 ASP A N 1
ATOM 672 C CA . ASP A 1 83 ? 5.420 2.217 0.571 1.00 96.06 83 ASP A CA 1
ATOM 673 C C . ASP A 1 83 ? 5.945 1.042 -0.256 1.00 96.06 83 ASP A C 1
ATOM 675 O O . ASP A 1 83 ? 6.661 1.262 -1.235 1.00 96.06 83 ASP A O 1
ATOM 679 N N . PHE A 1 84 ? 5.532 -0.190 0.056 1.00 97.25 84 PHE A N 1
ATOM 680 C CA . PHE A 1 84 ? 5.815 -1.353 -0.781 1.00 97.25 84 PHE A CA 1
ATOM 681 C C . PHE A 1 84 ? 5.279 -1.159 -2.198 1.00 97.25 84 PHE A C 1
ATOM 683 O O . PHE A 1 84 ? 6.029 -1.257 -3.168 1.00 97.25 84 PHE A O 1
ATOM 690 N N . VAL A 1 85 ? 4.000 -0.802 -2.335 1.00 97.00 85 VAL A N 1
ATOM 691 C CA . VAL A 1 85 ? 3.413 -0.538 -3.653 1.00 97.00 85 VAL A CA 1
ATOM 692 C C . VAL A 1 85 ? 4.042 0.694 -4.301 1.00 97.00 85 VAL A C 1
ATOM 694 O O . VAL A 1 85 ? 4.287 0.680 -5.506 1.00 97.00 85 VAL A O 1
ATOM 697 N N . ALA A 1 86 ? 4.364 1.736 -3.539 1.00 96.06 86 ALA A N 1
ATOM 698 C CA . ALA A 1 86 ? 4.960 2.950 -4.089 1.00 96.06 86 ALA A CA 1
ATOM 699 C C . ALA A 1 86 ? 6.393 2.747 -4.615 1.00 96.06 86 ALA A C 1
ATOM 701 O O . ALA A 1 86 ? 6.768 3.358 -5.619 1.00 96.06 86 ALA A O 1
ATOM 702 N N . GLN A 1 87 ? 7.212 1.932 -3.944 1.00 95.25 87 GLN A N 1
ATOM 703 C CA . GLN A 1 87 ? 8.662 1.925 -4.163 1.00 95.25 87 GLN A CA 1
ATOM 704 C C . GLN A 1 87 ? 9.286 0.560 -4.444 1.00 95.25 87 GLN A C 1
ATOM 706 O O . GLN A 1 87 ? 10.450 0.535 -4.827 1.00 95.25 87 GLN A O 1
ATOM 711 N N . VAL A 1 88 ? 8.587 -0.563 -4.303 1.00 96.25 88 VAL A N 1
ATOM 712 C CA . VAL A 1 88 ? 9.192 -1.883 -4.535 1.00 96.25 88 VAL A CA 1
ATOM 713 C C . VAL A 1 88 ? 8.786 -2.428 -5.898 1.00 96.25 88 VAL A C 1
ATOM 715 O O . VAL A 1 88 ? 7.604 -2.525 -6.215 1.00 96.25 88 VAL A O 1
ATOM 718 N N . ASP A 1 89 ? 9.765 -2.801 -6.714 1.00 94.62 89 ASP A N 1
ATOM 719 C CA . ASP A 1 89 ? 9.545 -3.528 -7.962 1.00 94.62 89 ASP A CA 1
ATOM 720 C C . ASP A 1 89 ? 9.805 -5.014 -7.779 1.00 94.62 89 ASP A C 1
ATOM 722 O O . ASP A 1 89 ? 10.792 -5.407 -7.159 1.00 94.62 89 ASP A O 1
ATOM 726 N N . LYS A 1 90 ? 8.955 -5.824 -8.406 1.00 94.50 90 LYS A N 1
ATOM 727 C CA . LYS A 1 90 ? 9.180 -7.249 -8.624 1.00 94.50 90 LYS A CA 1
ATOM 728 C C . LYS A 1 90 ? 9.793 -7.449 -10.003 1.00 94.50 90 LYS A C 1
ATOM 730 O O . LYS A 1 90 ? 9.188 -7.092 -11.011 1.00 94.50 90 LYS A O 1
ATOM 735 N N . ILE A 1 91 ? 10.990 -8.015 -10.037 1.00 91.94 91 ILE A N 1
ATOM 736 C CA . ILE A 1 91 ? 11.814 -8.140 -11.238 1.00 91.94 91 ILE A CA 1
ATOM 737 C C . ILE A 1 91 ? 12.076 -9.621 -11.482 1.00 91.94 91 ILE A C 1
ATOM 739 O O . ILE A 1 91 ? 12.441 -10.348 -10.559 1.00 91.94 91 ILE A O 1
ATOM 743 N N . ALA A 1 92 ? 11.867 -10.079 -12.715 1.00 89.56 92 ALA A N 1
ATOM 744 C CA . ALA A 1 92 ? 12.194 -11.443 -13.103 1.00 89.56 92 ALA A CA 1
ATOM 745 C C . ALA A 1 92 ? 13.716 -11.635 -13.150 1.00 89.56 92 ALA A C 1
ATOM 747 O O . ALA A 1 92 ? 14.455 -10.763 -13.606 1.00 89.56 92 ALA A O 1
ATOM 748 N N . ASN A 1 93 ? 14.179 -12.812 -12.742 1.00 84.31 93 ASN A N 1
ATOM 749 C CA . ASN A 1 93 ? 15.516 -13.325 -13.005 1.00 84.31 93 ASN A CA 1
ATOM 750 C C . ASN A 1 93 ? 15.612 -13.648 -14.503 1.00 84.31 93 ASN A C 1
ATOM 752 O O . ASN A 1 93 ? 15.650 -14.815 -14.889 1.00 84.31 93 ASN A O 1
ATOM 756 N N . LEU A 1 94 ? 15.569 -12.640 -15.373 1.00 69.88 94 LEU A N 1
ATOM 757 C CA . LEU A 1 94 ? 15.889 -12.856 -16.775 1.00 69.88 94 LEU A CA 1
ATOM 758 C C . LEU A 1 94 ? 17.341 -13.335 -16.821 1.00 69.88 94 LEU A C 1
ATOM 760 O O . LEU A 1 94 ? 18.265 -12.620 -16.433 1.00 69.88 94 LEU A O 1
ATOM 764 N N . SER A 1 95 ? 17.538 -14.568 -17.280 1.00 47.06 95 SER A N 1
ATOM 765 C CA . SER A 1 95 ? 18.802 -14.931 -17.906 1.00 47.06 95 SER A CA 1
ATOM 766 C C . SER A 1 95 ? 18.953 -13.965 -19.078 1.00 47.06 95 SER A C 1
ATOM 768 O O . SER A 1 95 ? 18.067 -13.901 -19.925 1.00 47.06 95 SER A O 1
ATOM 770 N N . VAL A 1 96 ? 20.006 -13.147 -19.032 1.00 41.78 96 VAL A N 1
ATOM 771 C CA . VAL A 1 96 ? 20.374 -12.108 -20.006 1.00 41.78 96 VAL A CA 1
ATOM 772 C C . VAL A 1 96 ? 19.791 -12.399 -21.399 1.00 41.78 96 VAL A C 1
ATOM 774 O O . VAL A 1 96 ? 20.221 -13.369 -22.032 1.00 41.78 96 VAL A O 1
ATOM 777 N N . PRO A 1 97 ? 18.824 -11.608 -21.905 1.00 38.28 97 PRO A N 1
ATOM 778 C CA . PRO A 1 97 ? 18.400 -11.736 -23.288 1.00 38.28 97 PRO A CA 1
ATOM 779 C C . PRO A 1 97 ? 19.589 -11.362 -24.171 1.00 38.28 97 PRO A C 1
ATOM 781 O O . PRO A 1 97 ? 20.138 -10.267 -24.066 1.00 38.28 97 PRO A O 1
ATOM 784 N N . ASN A 1 98 ? 20.019 -12.297 -25.016 1.00 31.94 98 ASN A N 1
ATOM 785 C CA . ASN A 1 98 ? 21.070 -12.065 -25.997 1.00 31.94 98 ASN A CA 1
ATOM 786 C C . ASN A 1 98 ? 20.654 -10.895 -26.905 1.00 31.94 98 ASN A C 1
ATOM 788 O O . ASN A 1 98 ? 19.595 -10.941 -27.533 1.00 31.94 98 ASN A O 1
ATOM 792 N N . SER A 1 99 ? 21.475 -9.850 -26.949 1.00 43.78 99 SER A N 1
ATOM 793 C CA . SER A 1 99 ? 21.231 -8.592 -27.650 1.00 43.78 99 SER A CA 1
ATOM 794 C C . SER A 1 99 ? 20.920 -8.819 -29.132 1.00 43.78 99 SER A C 1
ATOM 796 O O . SER A 1 99 ? 21.832 -9.100 -29.909 1.00 43.78 99 SER A O 1
ATOM 798 N N . ARG A 1 100 ? 19.656 -8.664 -29.552 1.00 37.75 100 ARG A N 1
ATOM 799 C CA . ARG A 1 100 ? 19.284 -8.437 -30.961 1.00 37.75 100 ARG A CA 1
ATOM 800 C C . ARG A 1 100 ? 18.049 -7.538 -31.081 1.00 37.75 100 ARG A C 1
ATOM 802 O O . ARG A 1 100 ? 16.928 -8.021 -31.045 1.00 37.75 100 ARG A O 1
ATOM 809 N N . GLY A 1 101 ? 18.332 -6.245 -31.256 1.00 40.47 101 GLY A N 1
ATOM 810 C CA . GLY A 1 101 ? 17.630 -5.269 -32.100 1.00 40.47 101 GLY A CA 1
ATOM 811 C C . GLY A 1 101 ? 16.101 -5.233 -32.087 1.00 40.47 101 GLY A C 1
ATOM 812 O O . GLY A 1 101 ? 15.460 -5.986 -32.814 1.00 40.47 101 GLY A O 1
ATOM 813 N N . GLY A 1 102 ? 15.551 -4.240 -31.390 1.00 29.83 102 GLY A N 1
ATOM 814 C CA . GLY A 1 102 ? 14.210 -3.708 -31.616 1.00 29.83 102 GLY A CA 1
ATOM 815 C C . GLY A 1 102 ? 14.188 -2.229 -31.237 1.00 29.83 102 GLY A C 1
ATOM 816 O O . GLY A 1 102 ? 14.474 -1.892 -30.095 1.00 29.83 102 GLY A O 1
ATOM 817 N N . GLU A 1 103 ? 13.923 -1.354 -32.206 1.00 36.47 103 GLU A N 1
ATOM 818 C CA . GLU A 1 103 ? 13.727 0.084 -31.996 1.00 36.47 103 GLU A CA 1
ATOM 819 C C . GLU A 1 103 ? 12.394 0.341 -31.275 1.00 36.47 103 GLU A C 1
ATOM 821 O O . GLU A 1 103 ? 11.355 -0.164 -31.703 1.00 36.47 103 GLU A O 1
ATOM 826 N N . GLY A 1 104 ? 12.416 1.169 -30.224 1.00 31.84 104 GLY A N 1
ATOM 827 C CA . GLY A 1 104 ? 11.225 1.834 -29.692 1.00 31.84 104 GLY A CA 1
ATOM 828 C C . GLY A 1 104 ? 11.086 1.835 -28.167 1.00 31.84 104 GLY A C 1
ATOM 829 O O . GLY A 1 104 ? 10.954 0.786 -27.546 1.00 31.84 104 GLY A O 1
ATOM 830 N N . THR A 1 105 ? 10.957 3.054 -27.634 1.00 33.69 105 THR A N 1
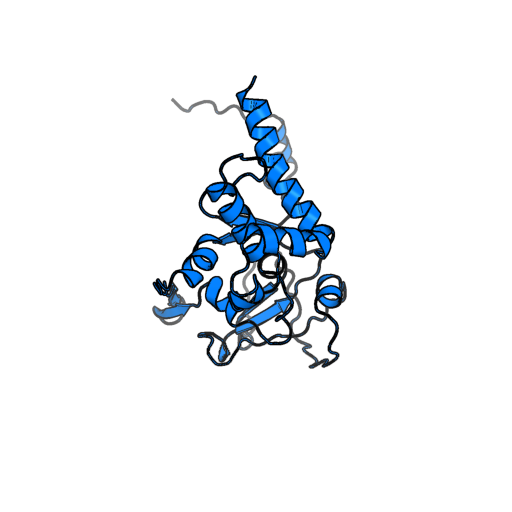ATOM 831 C CA . THR A 1 105 ? 10.642 3.500 -26.262 1.00 33.69 105 THR A CA 1
ATOM 832 C C . THR A 1 105 ? 11.835 3.713 -25.331 1.00 33.69 105 THR A C 1
ATOM 834 O O . THR A 1 105 ? 12.634 2.814 -25.100 1.00 33.69 105 THR A O 1
ATOM 837 N N . ASP A 1 106 ? 11.921 4.942 -24.805 1.00 36.00 106 ASP A N 1
ATOM 838 C CA . ASP A 1 106 ? 12.875 5.434 -23.804 1.00 36.00 106 ASP A CA 1
ATOM 839 C C . ASP A 1 106 ? 12.689 4.734 -22.447 1.00 36.00 106 ASP A C 1
ATOM 841 O O . ASP A 1 106 ? 12.395 5.333 -21.409 1.00 36.00 106 ASP A O 1
ATOM 845 N N . GLU A 1 107 ? 12.859 3.421 -22.433 1.00 43.09 107 GLU A N 1
ATOM 846 C CA . GLU A 1 107 ? 13.261 2.715 -21.238 1.00 43.09 107 GLU A CA 1
ATOM 847 C C . GLU A 1 107 ? 14.761 2.954 -21.106 1.00 43.09 107 GLU A C 1
ATOM 849 O O . GLU A 1 107 ? 15.556 2.322 -21.793 1.00 43.09 107 GLU A O 1
ATOM 854 N N . GLU A 1 108 ? 15.161 3.913 -20.260 1.00 45.81 108 GLU A N 1
ATOM 855 C CA . GLU A 1 108 ? 16.546 3.996 -19.788 1.00 45.81 108 GLU A CA 1
ATOM 856 C C . GLU A 1 108 ? 16.949 2.591 -19.314 1.00 45.81 108 GLU A C 1
ATOM 858 O O . GLU A 1 108 ? 16.558 2.174 -18.217 1.00 45.81 108 GLU A O 1
ATOM 863 N N . GLU A 1 109 ? 17.676 1.856 -20.164 1.00 44.34 109 GLU A N 1
ATOM 864 C CA . GLU A 1 109 ? 18.249 0.547 -19.881 1.00 44.34 109 GLU A CA 1
ATOM 865 C C . GLU A 1 109 ? 19.100 0.701 -18.623 1.00 44.34 109 GLU A C 1
ATOM 867 O O . GLU A 1 109 ? 20.228 1.198 -18.628 1.00 44.34 109 GLU A O 1
ATOM 872 N N . MET A 1 110 ? 18.494 0.371 -17.488 1.00 47.34 110 MET A N 1
ATOM 873 C CA . MET A 1 110 ? 19.112 0.513 -16.187 1.00 47.34 110 MET A CA 1
ATOM 874 C C . MET A 1 110 ? 20.125 -0.613 -16.058 1.00 47.34 110 MET A C 1
ATOM 876 O O . MET A 1 110 ? 19.753 -1.692 -15.625 1.00 47.34 110 MET A O 1
ATOM 880 N N . ASP A 1 111 ? 21.368 -0.361 -16.470 1.00 40.84 111 ASP A N 1
ATOM 881 C CA . ASP A 1 111 ? 22.495 -1.295 -16.409 1.00 40.84 111 ASP A CA 1
ATOM 882 C C . ASP A 1 111 ? 22.467 -2.134 -15.115 1.00 40.84 111 ASP A C 1
ATOM 884 O O . ASP A 1 111 ? 22.648 -1.637 -14.000 1.00 40.84 111 ASP A O 1
ATOM 888 N N . TRP A 1 112 ? 22.138 -3.415 -15.288 1.00 54.12 112 TRP A N 1
ATOM 889 C CA . TRP A 1 112 ? 21.887 -4.395 -14.232 1.00 54.12 112 TRP A CA 1
ATOM 890 C C . TRP A 1 112 ? 23.159 -5.157 -13.826 1.00 54.12 112 TRP A C 1
ATOM 892 O O . TRP A 1 112 ? 23.067 -6.139 -13.087 1.00 54.12 112 TRP A O 1
ATOM 902 N N . SER A 1 113 ? 24.329 -4.760 -14.341 1.00 41.75 113 SER A N 1
ATOM 903 C CA . SER A 1 113 ? 25.541 -5.590 -14.343 1.00 41.75 113 SER A CA 1
ATOM 904 C C . SER A 1 113 ? 26.359 -5.592 -13.050 1.00 41.75 113 SER A C 1
ATOM 906 O O . SER A 1 113 ? 27.263 -6.417 -12.928 1.00 41.75 113 SER A O 1
ATOM 908 N N . ASP A 1 114 ? 26.023 -4.775 -12.051 1.00 43.69 114 ASP A N 1
ATOM 909 C CA . ASP A 1 114 ? 26.712 -4.815 -10.762 1.00 43.69 114 ASP A CA 1
ATOM 910 C C . ASP A 1 114 ? 25.706 -4.952 -9.617 1.00 43.69 114 ASP A C 1
ATOM 912 O O . ASP A 1 114 ? 24.939 -4.038 -9.316 1.00 43.69 114 ASP A O 1
ATOM 916 N N . CYS A 1 115 ? 25.674 -6.137 -9.001 1.00 45.59 115 CYS A N 1
ATOM 917 C CA . CYS A 1 115 ? 24.867 -6.473 -7.830 1.00 45.59 115 CYS A CA 1
ATOM 918 C C . CYS A 1 115 ? 25.800 -6.993 -6.729 1.00 45.59 115 CYS A C 1
ATOM 920 O O . CYS A 1 115 ? 25.866 -8.190 -6.454 1.00 45.59 115 CYS A O 1
ATOM 922 N N . GLY A 1 116 ? 26.537 -6.090 -6.084 1.00 47.84 116 GLY A N 1
ATOM 923 C CA . GLY A 1 116 ? 27.254 -6.389 -4.851 1.00 47.84 116 GLY A CA 1
ATOM 924 C C . GLY A 1 116 ? 26.306 -6.750 -3.702 1.00 47.84 116 GLY A C 1
ATOM 925 O O . GLY A 1 116 ? 25.389 -6.009 -3.351 1.00 47.84 116 GLY A O 1
ATOM 926 N N . THR A 1 117 ? 26.547 -7.879 -3.047 1.00 46.97 117 THR A N 1
ATOM 927 C CA . THR A 1 117 ? 25.879 -8.270 -1.799 1.00 46.97 117 THR A CA 1
ATOM 928 C C . THR A 1 117 ? 26.340 -7.353 -0.656 1.00 46.97 117 THR A C 1
ATOM 930 O O . THR A 1 117 ? 27.119 -7.751 0.206 1.00 46.97 117 THR A O 1
ATOM 933 N N . SER A 1 118 ? 25.939 -6.078 -0.666 1.00 45.16 118 SER A N 1
ATOM 934 C CA . SER A 1 118 ? 26.284 -5.135 0.399 1.00 45.16 118 SER A CA 1
ATOM 935 C C . SER A 1 118 ? 25.360 -5.365 1.588 1.00 45.16 118 SER A C 1
ATOM 937 O O . SER A 1 118 ? 24.301 -4.758 1.736 1.00 45.16 118 SER A O 1
ATOM 939 N N . THR A 1 119 ? 25.774 -6.299 2.436 1.00 45.78 119 THR A N 1
ATOM 940 C CA . THR A 1 119 ? 25.166 -6.645 3.721 1.00 45.78 119 THR A CA 1
ATOM 941 C C . THR A 1 119 ? 25.484 -5.574 4.773 1.00 45.78 119 THR A C 1
ATOM 943 O O . THR A 1 119 ? 26.078 -5.864 5.809 1.00 45.78 119 THR A O 1
ATOM 946 N N . ARG A 1 120 ? 25.117 -4.309 4.536 1.00 46.84 120 ARG A N 1
ATOM 947 C CA . ARG A 1 120 ? 24.885 -3.371 5.645 1.00 46.84 120 ARG A CA 1
ATOM 948 C C . ARG A 1 120 ? 23.390 -3.370 5.906 1.00 46.84 120 ARG A C 1
ATOM 950 O O . ARG A 1 120 ? 22.616 -2.975 5.044 1.00 46.84 120 ARG A O 1
ATOM 957 N N . ALA A 1 121 ? 22.994 -3.846 7.083 1.00 50.84 121 ALA A N 1
ATOM 958 C CA . ALA A 1 121 ? 21.630 -3.725 7.577 1.00 50.84 121 ALA A CA 1
ATOM 959 C C . ALA A 1 121 ? 21.338 -2.244 7.871 1.00 50.84 121 ALA A C 1
ATOM 961 O O . ALA A 1 121 ? 21.428 -1.797 9.009 1.00 50.84 121 ALA A O 1
ATOM 962 N N . THR A 1 122 ? 21.087 -1.459 6.826 1.00 63.66 122 THR A N 1
ATOM 963 C CA . THR A 1 122 ? 20.510 -0.119 6.944 1.00 63.66 122 THR A CA 1
ATOM 964 C C . THR A 1 122 ? 19.032 -0.267 7.266 1.00 63.66 122 THR A C 1
ATOM 966 O O . THR A 1 122 ? 18.372 -1.172 6.742 1.00 63.66 122 THR A O 1
ATOM 969 N N . ALA A 1 123 ? 18.506 0.601 8.128 1.00 81.94 123 ALA A N 1
ATOM 970 C CA . ALA A 1 123 ? 17.075 0.624 8.401 1.00 81.94 123 ALA A CA 1
ATOM 971 C C . ALA A 1 123 ? 16.305 0.858 7.090 1.00 81.94 123 ALA A C 1
ATOM 973 O O . ALA A 1 123 ? 16.775 1.570 6.201 1.00 81.94 123 ALA A O 1
ATOM 974 N N . ILE A 1 124 ? 15.121 0.255 6.949 1.00 86.25 124 ILE A N 1
ATOM 975 C CA . ILE A 1 124 ? 14.336 0.373 5.710 1.00 86.25 124 ILE A CA 1
ATOM 976 C C . ILE A 1 124 ? 14.001 1.825 5.383 1.00 86.25 124 ILE A C 1
ATOM 978 O O . ILE A 1 124 ? 14.045 2.210 4.221 1.00 86.25 124 ILE A O 1
ATOM 982 N N . GLU A 1 125 ? 13.753 2.641 6.401 1.00 85.50 125 GLU A N 1
ATOM 983 C CA . GLU A 1 125 ? 13.510 4.076 6.259 1.00 85.50 125 GLU A CA 1
ATOM 984 C C . GLU A 1 125 ? 14.670 4.800 5.563 1.00 85.50 125 GLU A C 1
ATOM 986 O O . GLU A 1 125 ? 14.443 5.595 4.654 1.00 85.50 125 GLU A O 1
ATOM 991 N N . GLU A 1 126 ? 15.918 4.473 5.913 1.00 87.12 126 GLU A N 1
ATOM 992 C CA . GLU A 1 126 ? 17.101 5.036 5.251 1.00 87.12 126 GLU A CA 1
ATOM 993 C C . GLU A 1 126 ? 17.169 4.589 3.789 1.00 87.12 126 GLU A C 1
ATOM 995 O O . GLU A 1 126 ? 17.445 5.392 2.901 1.00 87.12 126 GLU A O 1
ATOM 1000 N N . LEU A 1 127 ? 16.859 3.319 3.522 1.00 87.88 127 LEU A N 1
ATOM 1001 C CA . LEU A 1 127 ? 16.895 2.746 2.178 1.00 87.88 127 LEU A CA 1
ATOM 1002 C C . LEU A 1 127 ? 15.812 3.335 1.254 1.00 87.88 127 LEU A C 1
ATOM 1004 O O . LEU A 1 127 ? 16.055 3.508 0.061 1.00 87.88 127 LEU A O 1
ATOM 1008 N N . LEU A 1 128 ? 14.635 3.663 1.799 1.00 90.62 128 LEU A N 1
ATOM 1009 C CA . LEU A 1 128 ? 13.528 4.314 1.082 1.00 90.62 128 LEU A CA 1
ATOM 1010 C C . LEU A 1 128 ? 13.793 5.794 0.773 1.00 90.62 128 LEU A C 1
ATOM 1012 O O . LEU A 1 128 ? 13.098 6.372 -0.063 1.00 90.62 128 LEU A O 1
ATOM 1016 N N . LEU A 1 129 ? 14.755 6.415 1.459 1.00 90.38 129 LEU A N 1
ATOM 1017 C CA . LEU A 1 129 ? 15.170 7.806 1.249 1.00 90.38 129 LEU A CA 1
ATOM 1018 C C . LEU A 1 129 ? 16.506 7.919 0.510 1.00 90.38 129 LEU A C 1
ATOM 1020 O O . LEU A 1 129 ? 16.835 8.990 -0.004 1.00 90.38 129 LEU A O 1
ATOM 1024 N N . ASP A 1 130 ? 17.265 6.827 0.438 1.00 90.25 130 ASP A N 1
ATOM 1025 C CA . ASP A 1 130 ? 18.534 6.775 -0.264 1.00 90.25 130 ASP A CA 1
ATOM 1026 C C . ASP A 1 130 ? 18.346 7.190 -1.734 1.00 90.25 130 ASP A C 1
ATOM 1028 O O . ASP A 1 130 ? 17.373 6.833 -2.401 1.00 90.25 130 ASP A O 1
ATOM 1032 N N . THR A 1 131 ? 19.309 7.935 -2.267 1.00 90.19 131 THR A N 1
ATOM 1033 C CA . THR A 1 131 ? 19.342 8.416 -3.658 1.00 90.19 131 THR A CA 1
ATOM 1034 C C . THR A 1 131 ? 20.409 7.717 -4.499 1.00 90.19 131 THR A C 1
ATOM 1036 O O . THR A 1 131 ? 20.484 7.938 -5.710 1.00 90.19 131 THR A O 1
ATOM 1039 N N . HIS A 1 132 ? 21.212 6.840 -3.890 1.00 88.38 132 HIS A N 1
ATOM 1040 C CA . HIS A 1 132 ? 22.249 6.087 -4.581 1.00 88.38 132 HIS A CA 1
ATOM 1041 C C . HIS A 1 132 ? 21.660 5.166 -5.664 1.00 88.38 132 HIS A C 1
ATOM 1043 O O . HIS A 1 132 ? 20.574 4.635 -5.518 1.00 88.38 132 HIS A O 1
ATOM 1049 N N . ARG A 1 133 ? 22.330 4.941 -6.796 1.00 83.62 133 ARG A N 1
ATOM 1050 C CA . ARG A 1 133 ? 21.726 4.120 -7.872 1.00 83.62 133 ARG A CA 1
ATOM 1051 C C . ARG A 1 133 ? 21.765 2.622 -7.580 1.00 83.62 133 ARG A C 1
ATOM 1053 O O . ARG A 1 133 ? 20.870 1.889 -7.991 1.00 83.62 133 ARG A O 1
ATOM 1060 N N . PHE A 1 134 ? 22.792 2.184 -6.856 1.00 84.62 134 PHE A N 1
ATOM 1061 C CA . PHE A 1 134 ? 22.930 0.796 -6.436 1.00 84.62 134 PHE A CA 1
ATOM 1062 C C . PHE A 1 134 ? 21.862 0.447 -5.396 1.00 84.62 134 PHE A C 1
ATOM 1064 O O . PHE A 1 134 ? 21.761 1.109 -4.359 1.00 84.62 134 PHE A O 1
ATOM 1071 N N . ARG A 1 135 ? 21.065 -0.589 -5.667 1.00 85.38 135 ARG A N 1
ATOM 1072 C CA . ARG A 1 135 ? 19.956 -1.015 -4.807 1.00 85.38 135 ARG A CA 1
ATOM 1073 C C . ARG A 1 135 ? 20.082 -2.499 -4.486 1.00 85.38 135 ARG A C 1
ATOM 1075 O O . ARG A 1 135 ? 20.238 -3.287 -5.419 1.00 85.38 135 ARG A O 1
ATOM 1082 N N . PRO A 1 136 ? 19.989 -2.890 -3.203 1.00 87.50 136 PRO A N 1
ATOM 1083 C CA . PRO A 1 136 ? 20.106 -4.286 -2.825 1.00 87.50 136 PRO A CA 1
ATOM 1084 C C . PRO A 1 136 ? 18.949 -5.097 -3.411 1.00 87.50 136 PRO A C 1
ATOM 1086 O O . PRO A 1 136 ? 17.798 -4.651 -3.452 1.00 87.50 136 PRO A O 1
ATOM 1089 N N . ARG A 1 137 ? 19.274 -6.314 -3.844 1.00 91.25 137 ARG A N 1
ATOM 1090 C CA . ARG A 1 137 ? 18.297 -7.339 -4.194 1.00 91.25 137 ARG A CA 1
ATOM 1091 C C . ARG A 1 137 ? 17.722 -7.944 -2.915 1.00 91.25 137 ARG A C 1
ATOM 1093 O O . ARG A 1 137 ? 18.475 -8.382 -2.046 1.00 91.25 137 ARG A O 1
ATOM 1100 N N . SER A 1 138 ? 16.397 -8.013 -2.844 1.00 92.94 138 SER A N 1
ATOM 1101 C CA . SER A 1 138 ? 15.669 -8.686 -1.774 1.00 92.94 138 SER A CA 1
ATOM 1102 C C . SER A 1 138 ? 14.927 -9.893 -2.325 1.00 92.94 138 SER A C 1
ATOM 1104 O O . SER A 1 138 ? 14.129 -9.773 -3.247 1.00 92.94 138 SER A O 1
ATOM 1106 N N . GLU A 1 139 ? 15.199 -11.075 -1.793 1.00 94.56 139 GLU A N 1
ATOM 1107 C CA . GLU A 1 139 ? 14.551 -12.308 -2.246 1.00 94.56 139 GLU A CA 1
ATOM 1108 C C . GLU A 1 139 ? 13.223 -12.522 -1.520 1.00 94.56 139 GLU A C 1
ATOM 1110 O O . GLU A 1 139 ? 13.051 -12.076 -0.384 1.00 94.56 139 GLU A O 1
ATOM 1115 N N . PHE A 1 140 ? 12.270 -13.192 -2.167 1.00 95.25 140 PHE A N 1
ATOM 1116 C CA . PHE A 1 140 ? 11.054 -13.634 -1.484 1.00 95.25 140 PHE A CA 1
ATOM 1117 C C . PHE A 1 140 ? 11.364 -14.752 -0.480 1.00 95.25 140 PHE A C 1
ATOM 1119 O O . PHE A 1 140 ? 12.429 -15.366 -0.517 1.00 95.25 140 PHE A O 1
ATOM 1126 N N . GLN A 1 141 ? 10.415 -15.041 0.410 1.00 93.50 141 GLN A N 1
ATOM 1127 C CA . GLN A 1 141 ? 10.467 -16.259 1.218 1.00 93.50 141 GLN A CA 1
ATOM 1128 C C . GLN A 1 141 ? 10.323 -17.512 0.344 1.00 93.50 141 GLN A C 1
ATOM 1130 O O . GLN A 1 141 ? 9.649 -17.481 -0.683 1.00 93.50 141 GLN A O 1
ATOM 1135 N N . ASP A 1 142 ? 10.888 -18.634 0.797 1.00 91.81 142 ASP A N 1
ATOM 1136 C CA . ASP A 1 142 ? 10.914 -19.902 0.050 1.00 91.81 142 ASP A CA 1
ATOM 1137 C C . ASP A 1 142 ? 9.523 -20.453 -0.302 1.00 91.81 142 ASP A C 1
ATOM 1139 O O . ASP A 1 142 ? 9.374 -21.206 -1.262 1.00 91.81 142 ASP A O 1
ATOM 1143 N N . THR A 1 143 ? 8.498 -20.079 0.468 1.00 91.25 143 THR A N 1
ATOM 1144 C CA . THR A 1 143 ? 7.098 -20.467 0.245 1.00 91.25 143 THR A CA 1
ATOM 1145 C C . THR A 1 143 ? 6.416 -19.671 -0.867 1.00 91.25 143 THR A C 1
ATOM 1147 O O . THR A 1 143 ? 5.307 -20.015 -1.271 1.00 91.25 143 THR A O 1
ATOM 1150 N N . HIS A 1 144 ? 7.043 -18.607 -1.372 1.00 91.69 144 HIS A N 1
ATOM 1151 C CA . HIS A 1 144 ? 6.478 -17.790 -2.434 1.00 91.69 144 HIS A CA 1
ATOM 1152 C C . HIS A 1 144 ? 6.589 -18.496 -3.790 1.00 91.69 144 HIS A C 1
ATOM 1154 O O . HIS A 1 144 ? 7.661 -18.959 -4.180 1.00 91.69 144 HIS A O 1
ATOM 1160 N N . LEU A 1 145 ? 5.490 -18.502 -4.551 1.00 89.94 145 LEU A N 1
ATOM 1161 C CA . LEU A 1 145 ? 5.385 -19.168 -5.856 1.00 89.94 145 LEU A CA 1
ATOM 1162 C C . LEU A 1 145 ? 6.518 -18.774 -6.820 1.00 89.94 145 LEU A C 1
ATOM 1164 O O . LEU A 1 145 ? 7.047 -19.601 -7.558 1.00 89.94 145 LEU A O 1
ATOM 1168 N N . GLU A 1 146 ? 6.911 -17.501 -6.789 1.00 90.81 146 GLU A N 1
ATOM 1169 C CA . GLU A 1 146 ? 7.918 -16.930 -7.685 1.00 90.81 146 GLU A CA 1
ATOM 1170 C C . GLU A 1 146 ? 9.268 -16.668 -6.992 1.00 90.81 146 GLU A C 1
ATOM 1172 O O . GLU A 1 146 ? 10.088 -15.916 -7.514 1.00 90.81 146 GLU A O 1
ATOM 1177 N N . ALA A 1 147 ? 9.541 -17.298 -5.840 1.00 90.75 147 ALA A N 1
ATOM 1178 C CA . ALA A 1 147 ? 10.774 -17.075 -5.070 1.00 90.75 147 ALA A CA 1
ATOM 1179 C C . ALA A 1 147 ? 12.065 -17.322 -5.864 1.00 90.75 147 ALA A C 1
ATOM 1181 O O . ALA A 1 147 ? 13.052 -16.612 -5.703 1.00 90.75 147 ALA A O 1
ATOM 1182 N N . ARG A 1 148 ? 12.055 -18.323 -6.752 1.00 89.56 148 ARG A N 1
ATOM 1183 C CA . ARG A 1 148 ? 13.220 -18.682 -7.580 1.00 89.56 148 ARG A CA 1
ATOM 1184 C C . ARG A 1 148 ? 13.301 -17.900 -8.885 1.00 89.56 148 ARG A C 1
ATOM 1186 O O . ARG A 1 148 ? 14.360 -17.844 -9.506 1.00 89.56 148 ARG A O 1
ATOM 1193 N N . THR A 1 149 ? 12.189 -17.326 -9.331 1.00 89.69 149 THR A N 1
ATOM 1194 C CA . THR A 1 149 ? 12.082 -16.691 -10.649 1.00 89.69 149 THR A CA 1
ATOM 1195 C C . THR A 1 149 ? 12.096 -15.176 -10.567 1.00 89.69 149 THR A C 1
ATOM 1197 O O . THR A 1 149 ? 12.409 -14.550 -11.571 1.00 89.69 149 THR A O 1
ATOM 1200 N N . HIS A 1 150 ? 11.789 -14.581 -9.415 1.00 92.81 150 HIS A N 1
ATOM 1201 C CA . HIS A 1 150 ? 11.730 -13.135 -9.236 1.00 92.81 150 HIS A CA 1
ATOM 1202 C C . HIS A 1 150 ? 12.423 -12.697 -7.946 1.00 92.81 150 HIS A C 1
ATOM 1204 O O . HIS A 1 150 ? 12.577 -13.466 -7.000 1.00 92.81 150 HIS A O 1
ATOM 1210 N N . PHE A 1 151 ? 12.799 -11.426 -7.902 1.00 93.75 151 PHE A N 1
ATOM 1211 C CA . PHE A 1 151 ? 13.273 -10.748 -6.705 1.00 93.75 151 PHE A CA 1
ATOM 1212 C C . PHE A 1 151 ? 12.637 -9.364 -6.589 1.00 93.75 151 PHE A C 1
ATOM 1214 O O . PHE A 1 151 ? 12.063 -8.835 -7.541 1.00 93.75 151 PHE A O 1
ATOM 1221 N N . LEU A 1 152 ? 12.745 -8.782 -5.404 1.00 95.31 152 LEU A N 1
ATOM 1222 C CA . LEU A 1 152 ? 12.252 -7.461 -5.067 1.00 95.31 152 LEU A CA 1
ATOM 1223 C C . LEU A 1 152 ? 13.405 -6.458 -5.023 1.00 95.31 152 LEU A C 1
ATOM 1225 O O . LEU A 1 152 ? 14.508 -6.770 -4.564 1.00 95.31 152 LEU A O 1
ATOM 1229 N N . ARG A 1 153 ? 13.147 -5.229 -5.464 1.00 93.50 153 ARG A N 1
ATOM 1230 C CA . ARG A 1 153 ? 14.118 -4.134 -5.395 1.00 93.50 153 ARG A CA 1
ATOM 1231 C C . ARG A 1 153 ? 13.425 -2.810 -5.121 1.00 93.50 153 ARG A C 1
ATOM 1233 O O . ARG A 1 153 ? 12.414 -2.499 -5.742 1.00 93.50 153 ARG A O 1
ATOM 1240 N N . ILE A 1 154 ? 13.999 -2.013 -4.227 1.00 94.12 154 ILE A N 1
ATOM 1241 C CA . ILE A 1 154 ? 13.519 -0.656 -3.953 1.00 94.12 154 ILE A CA 1
ATOM 1242 C C . ILE A 1 154 ? 13.952 0.289 -5.080 1.00 94.12 154 ILE A C 1
ATOM 1244 O O . ILE A 1 154 ? 15.092 0.249 -5.546 1.00 94.12 154 ILE A O 1
ATOM 1248 N N . ARG A 1 155 ? 13.028 1.132 -5.533 1.00 92.69 155 ARG A N 1
ATOM 1249 C CA . ARG A 1 155 ? 13.248 2.204 -6.505 1.00 92.69 155 ARG A CA 1
ATOM 1250 C C . ARG A 1 155 ? 13.834 3.435 -5.826 1.00 92.69 155 ARG A C 1
ATOM 1252 O O . ARG A 1 155 ? 13.783 3.597 -4.616 1.00 92.69 155 ARG A O 1
ATOM 1259 N N . LEU A 1 156 ? 14.369 4.340 -6.639 1.00 92.25 156 LEU A N 1
ATOM 1260 C CA . LEU A 1 156 ? 14.762 5.660 -6.161 1.00 92.25 156 LEU A CA 1
ATOM 1261 C C . LEU A 1 156 ? 13.531 6.457 -5.685 1.00 92.25 156 LEU A C 1
ATOM 1263 O O . LEU A 1 156 ? 12.493 6.388 -6.352 1.00 92.25 156 LEU A O 1
ATOM 1267 N N . PRO A 1 157 ? 13.663 7.296 -4.640 1.00 91.50 157 PRO A N 1
ATOM 1268 C CA . PRO A 1 157 ? 12.584 8.157 -4.153 1.00 91.50 157 PRO A CA 1
ATOM 1269 C C . PRO A 1 157 ? 11.994 9.053 -5.252 1.00 91.50 157 PRO A C 1
ATOM 1271 O O . PRO A 1 157 ? 10.786 9.274 -5.304 1.00 91.50 157 PRO A O 1
ATOM 1274 N N . THR A 1 158 ? 12.840 9.524 -6.175 1.00 90.31 158 THR A N 1
ATOM 1275 C CA . THR A 1 158 ? 12.457 10.363 -7.324 1.00 90.31 158 THR A CA 1
ATOM 1276 C C . THR A 1 158 ? 11.664 9.613 -8.392 1.00 90.31 158 THR A C 1
ATOM 1278 O O . THR A 1 158 ? 10.955 10.235 -9.175 1.00 90.31 158 THR A O 1
ATOM 1281 N N . LYS A 1 159 ? 11.758 8.278 -8.425 1.00 90.88 159 LYS A N 1
ATOM 1282 C CA . LYS A 1 159 ? 11.051 7.400 -9.369 1.00 90.88 159 LYS A CA 1
ATOM 1283 C C . LYS A 1 159 ? 9.929 6.605 -8.678 1.00 90.88 159 LYS A C 1
ATOM 1285 O O . LYS A 1 159 ? 9.540 5.552 -9.197 1.00 90.88 159 LYS A O 1
ATOM 1290 N N . ARG A 1 160 ? 9.446 7.064 -7.511 1.00 92.62 160 ARG A N 1
ATOM 1291 C CA . ARG A 1 160 ? 8.349 6.427 -6.764 1.00 92.62 160 ARG A CA 1
ATOM 1292 C C . ARG A 1 160 ? 7.034 6.505 -7.538 1.00 92.62 160 ARG A C 1
ATOM 1294 O O . ARG A 1 160 ? 6.740 7.515 -8.177 1.00 92.62 160 ARG A O 1
ATOM 1301 N N . TYR A 1 161 ? 6.227 5.461 -7.428 1.00 95.44 161 TYR A N 1
ATOM 1302 C CA . TYR A 1 161 ? 4.847 5.480 -7.889 1.00 95.44 161 TYR A CA 1
ATOM 1303 C C . TYR A 1 161 ? 3.942 6.123 -6.840 1.00 95.44 161 TYR A C 1
ATOM 1305 O O . TYR A 1 161 ? 4.219 6.073 -5.641 1.00 95.44 161 TYR A O 1
ATOM 1313 N N . ILE A 1 162 ? 2.834 6.692 -7.297 1.00 94.00 162 ILE A N 1
ATOM 1314 C CA . ILE A 1 162 ? 1.692 7.051 -6.464 1.00 94.00 162 ILE A CA 1
ATOM 1315 C C . ILE A 1 162 ? 0.748 5.841 -6.439 1.00 94.00 162 ILE A C 1
ATOM 1317 O O . ILE A 1 162 ? 0.194 5.493 -7.489 1.00 94.00 162 ILE A O 1
ATOM 1321 N N . PRO A 1 163 ? 0.562 5.173 -5.283 1.00 95.75 163 PRO A N 1
ATOM 1322 C CA . PRO A 1 163 ? -0.436 4.123 -5.162 1.00 95.75 163 PRO A CA 1
ATOM 1323 C C . PRO A 1 163 ? -1.841 4.672 -5.412 1.00 95.75 163 PRO A C 1
ATOM 1325 O O . PRO A 1 163 ? -2.214 5.716 -4.878 1.00 95.75 163 PRO A O 1
ATOM 1328 N N . VAL A 1 164 ? -2.620 3.947 -6.206 1.00 93.94 164 VAL A N 1
ATOM 1329 C CA . VAL A 1 164 ? -4.026 4.233 -6.499 1.00 93.94 164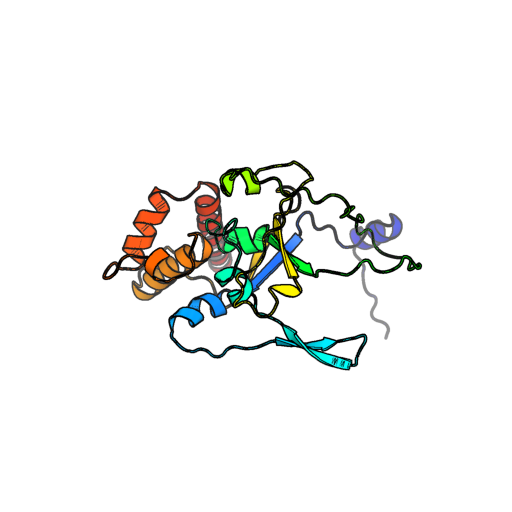 VAL A CA 1
ATOM 1330 C C . VAL A 1 164 ? -4.857 3.121 -5.868 1.00 93.94 164 VAL A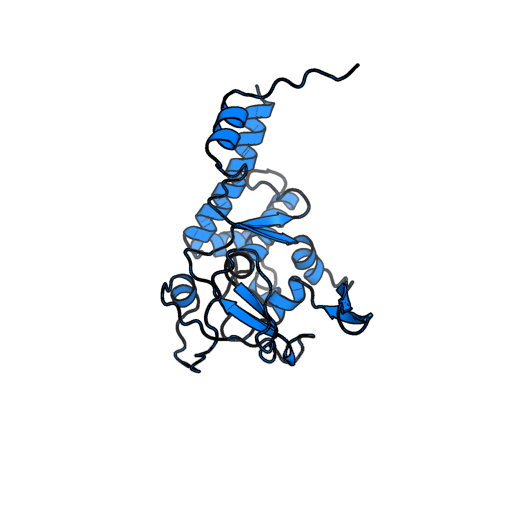 C 1
ATOM 1332 O O . VAL A 1 164 ? -4.867 2.007 -6.396 1.00 93.94 164 VAL A O 1
ATOM 1335 N N . PRO A 1 165 ? -5.517 3.373 -4.727 1.00 92.94 165 PRO A N 1
ATOM 1336 C CA . PRO A 1 165 ? -6.364 2.379 -4.082 1.00 92.94 165 PRO A CA 1
ATOM 1337 C C . PRO A 1 165 ? -7.541 1.998 -4.985 1.00 92.94 165 PRO A C 1
ATOM 1339 O O . PRO A 1 165 ? -8.360 2.843 -5.336 1.00 92.94 165 PRO A O 1
ATOM 1342 N N . ILE A 1 166 ? -7.636 0.718 -5.339 1.00 92.75 166 ILE A N 1
ATOM 1343 C CA . ILE A 1 166 ? -8.728 0.140 -6.123 1.00 92.75 166 ILE A CA 1
ATOM 1344 C C . ILE A 1 166 ? -9.570 -0.756 -5.217 1.00 92.75 166 ILE A C 1
ATOM 1346 O O . ILE A 1 166 ? -9.072 -1.708 -4.612 1.00 92.75 166 ILE A O 1
ATOM 1350 N N . GLY A 1 167 ? -10.860 -0.447 -5.130 1.00 90.00 167 GLY A N 1
ATOM 1351 C CA . GLY A 1 167 ? -11.830 -1.161 -4.309 1.00 90.00 167 GLY A CA 1
ATOM 1352 C C . GLY A 1 167 ? -13.046 -0.283 -4.008 1.00 90.00 167 GLY A C 1
ATOM 1353 O O . GLY A 1 167 ? -13.237 0.741 -4.670 1.00 90.00 167 GLY A O 1
ATOM 1354 N N . PRO A 1 168 ? -13.865 -0.657 -3.009 1.00 89.25 168 PRO A N 1
ATOM 1355 C CA . PRO A 1 168 ? -14.884 0.220 -2.447 1.00 89.25 168 PRO A CA 1
ATOM 1356 C C . PRO A 1 168 ? -14.329 1.604 -2.074 1.00 89.25 168 PRO A C 1
ATOM 1358 O O . PRO A 1 168 ? -13.122 1.802 -1.944 1.00 89.25 168 PRO A O 1
ATOM 1361 N N . ALA A 1 169 ? -15.213 2.575 -1.858 1.00 88.31 169 ALA A N 1
ATOM 1362 C CA . ALA A 1 169 ? -14.776 3.861 -1.333 1.00 88.31 169 ALA A CA 1
ATOM 1363 C C . ALA A 1 169 ? -14.084 3.665 0.027 1.00 88.31 169 ALA A C 1
ATOM 1365 O O . ALA A 1 169 ? -14.599 2.949 0.894 1.00 88.31 169 ALA A O 1
ATOM 1366 N N . ILE A 1 170 ? -12.920 4.298 0.196 1.00 90.69 170 ILE A N 1
ATOM 1367 C CA . ILE A 1 170 ? -12.249 4.376 1.494 1.00 90.69 170 ILE A CA 1
ATOM 1368 C C . ILE A 1 170 ? -13.219 5.074 2.466 1.00 90.69 170 ILE A C 1
ATOM 1370 O O . ILE A 1 170 ? -13.805 6.093 2.093 1.00 90.69 170 ILE A O 1
ATOM 1374 N N . PRO A 1 171 ? -13.463 4.512 3.665 1.00 91.31 171 PRO A N 1
ATOM 1375 C CA . PRO A 1 171 ? -14.333 5.139 4.652 1.00 91.31 171 PRO A CA 1
ATOM 1376 C C . PRO A 1 171 ? -13.816 6.511 5.092 1.00 91.31 171 PRO A C 1
ATOM 1378 O O . PRO A 1 171 ? -12.612 6.744 5.131 1.00 91.31 171 PRO A O 1
ATOM 1381 N N . ARG A 1 172 ? -14.731 7.392 5.485 1.00 89.56 172 ARG A N 1
ATOM 1382 C CA . ARG A 1 172 ? -14.403 8.697 6.063 1.00 89.56 172 ARG A CA 1
ATOM 1383 C C . ARG A 1 172 ? -14.034 8.578 7.537 1.00 89.56 172 ARG A C 1
ATOM 1385 O O . ARG A 1 172 ? -14.596 7.744 8.250 1.00 89.56 172 ARG A O 1
ATOM 1392 N N . ARG A 1 173 ? -13.137 9.448 8.007 1.00 88.19 173 ARG A N 1
ATOM 1393 C CA . ARG A 1 173 ? -12.711 9.488 9.416 1.00 88.19 173 ARG A CA 1
ATOM 1394 C C . ARG A 1 173 ? -13.750 10.137 10.334 1.00 88.19 173 ARG A C 1
ATOM 1396 O O . ARG A 1 173 ? -13.896 9.724 11.478 1.00 88.19 173 ARG A O 1
ATOM 1403 N N . ASP A 1 174 ? -14.451 11.154 9.847 1.00 86.88 174 ASP A N 1
ATOM 1404 C CA . ASP A 1 174 ? -15.351 12.050 10.592 1.00 86.88 174 ASP A CA 1
ATOM 1405 C C . ASP A 1 174 ? -16.792 11.528 10.741 1.00 86.88 174 ASP A C 1
ATOM 1407 O O . ASP A 1 174 ? -17.696 12.245 11.161 1.00 86.88 174 ASP A O 1
ATOM 1411 N N . THR A 1 175 ? -17.021 10.255 10.423 1.00 85.62 175 THR A N 1
ATOM 1412 C CA . THR A 1 175 ? -18.340 9.629 10.544 1.00 85.62 175 THR A CA 1
ATOM 1413 C C . THR A 1 175 ? -18.663 9.274 12.001 1.00 85.62 175 THR A C 1
ATOM 1415 O O . THR A 1 175 ? -17.815 8.759 12.726 1.00 85.62 175 THR A O 1
ATOM 1418 N N . THR A 1 176 ? -19.912 9.504 12.425 1.00 86.38 176 THR A N 1
ATOM 1419 C CA . THR A 1 176 ? -20.407 9.179 13.779 1.00 86.38 176 THR A CA 1
ATOM 1420 C C . THR A 1 176 ? -20.747 7.698 13.979 1.00 86.38 176 THR A C 1
ATOM 1422 O O . THR A 1 176 ? -20.915 7.265 15.116 1.00 86.38 176 THR A O 1
ATOM 1425 N N . ASP A 1 177 ? -20.841 6.920 12.898 1.00 91.31 177 ASP A N 1
ATOM 1426 C CA . ASP A 1 177 ? -21.055 5.470 12.922 1.00 91.31 177 ASP A CA 1
ATOM 1427 C C . ASP A 1 177 ? -19.786 4.723 13.397 1.00 91.31 177 ASP A C 1
ATOM 1429 O O . ASP A 1 177 ? -18.766 4.726 12.691 1.00 91.31 177 ASP A O 1
ATOM 1433 N N . PRO A 1 178 ? -19.838 4.030 14.554 1.00 88.62 178 PRO A N 1
ATOM 1434 C CA . PRO A 1 178 ? -18.703 3.278 15.082 1.00 88.62 178 PRO A CA 1
ATOM 1435 C C . PRO A 1 178 ? -18.198 2.177 14.143 1.00 88.62 178 PRO A C 1
ATOM 1437 O O . PRO A 1 178 ? -16.996 1.924 14.096 1.00 88.62 178 PRO A O 1
ATOM 1440 N N . ALA A 1 179 ? -19.076 1.533 13.366 1.00 90.00 179 ALA A N 1
ATOM 1441 C CA . ALA A 1 179 ? -18.682 0.450 12.465 1.00 90.00 179 ALA A CA 1
ATOM 1442 C C . ALA A 1 179 ? -17.852 0.970 11.280 1.00 90.00 179 ALA A C 1
ATOM 1444 O O . ALA A 1 179 ? -16.889 0.330 10.845 1.00 90.00 179 ALA A O 1
ATOM 1445 N N . VAL A 1 180 ? -18.195 2.159 10.776 1.00 91.44 180 VAL A N 1
ATOM 1446 C CA . VAL A 1 180 ? -17.439 2.843 9.717 1.00 91.44 180 VAL A CA 1
ATOM 1447 C C . VAL A 1 180 ? -16.080 3.290 10.248 1.00 91.44 180 VAL A C 1
ATOM 1449 O O . VAL A 1 180 ? -15.070 3.093 9.570 1.00 91.44 180 VAL A O 1
ATOM 1452 N N . ASN A 1 181 ? -16.037 3.813 11.475 1.00 91.56 181 ASN A N 1
ATOM 1453 C CA . ASN A 1 181 ? -14.797 4.243 12.116 1.00 91.56 181 ASN A CA 1
ATOM 1454 C C . ASN A 1 181 ? -13.852 3.064 12.423 1.00 91.56 181 ASN A C 1
ATOM 1456 O O . ASN A 1 181 ? -12.653 3.143 12.143 1.00 91.56 181 ASN A O 1
ATOM 1460 N N . GLU A 1 182 ? -14.376 1.927 12.892 1.00 91.94 182 GLU A N 1
ATOM 1461 C CA . GLU A 1 182 ? -13.582 0.699 13.035 1.00 91.94 182 GLU A CA 1
ATOM 1462 C C . GLU A 1 182 ? -12.996 0.250 11.696 1.00 91.94 182 GLU A C 1
ATOM 1464 O O . GLU A 1 182 ? -11.817 -0.113 11.613 1.00 91.94 182 GLU A O 1
ATOM 1469 N N . ARG A 1 183 ? -13.804 0.280 10.629 1.00 92.12 183 ARG A N 1
ATOM 1470 C CA . ARG A 1 183 ? -13.349 -0.105 9.292 1.00 92.12 183 ARG A CA 1
ATOM 1471 C C . ARG A 1 183 ? -12.275 0.846 8.766 1.00 92.12 183 ARG A C 1
ATOM 1473 O O . ARG A 1 183 ? -11.284 0.366 8.219 1.00 92.12 183 ARG A O 1
ATOM 1480 N N . TYR A 1 184 ? -12.450 2.156 8.951 1.00 94.19 184 TYR A N 1
ATOM 1481 C CA . TYR A 1 184 ? -11.443 3.169 8.630 1.00 94.19 184 TYR A CA 1
ATOM 1482 C C . TYR A 1 184 ? -10.124 2.866 9.346 1.00 94.19 184 TYR A C 1
ATOM 1484 O O . TYR A 1 184 ? -9.093 2.687 8.700 1.00 94.19 184 TYR A O 1
ATOM 1492 N N . SER A 1 185 ? -10.184 2.723 10.670 1.00 94.56 185 SER A N 1
ATOM 1493 C CA . SER A 1 185 ? -9.029 2.471 11.536 1.00 94.56 185 SER A CA 1
ATOM 1494 C C . SER A 1 185 ? -8.275 1.209 11.114 1.00 94.56 185 SER A C 1
ATOM 1496 O O . SER A 1 185 ? -7.056 1.224 10.933 1.00 94.56 185 SER A O 1
ATOM 1498 N N . ARG A 1 186 ? -9.009 0.122 10.848 1.00 93.50 186 ARG A N 1
ATOM 1499 C CA . ARG A 1 186 ? -8.446 -1.125 10.319 1.00 93.50 186 ARG A CA 1
ATOM 1500 C C . ARG A 1 186 ? -7.755 -0.922 8.972 1.00 93.50 186 ARG A C 1
ATOM 1502 O O . ARG A 1 186 ? -6.645 -1.415 8.787 1.00 93.50 186 ARG A O 1
ATOM 1509 N N . LEU A 1 187 ? -8.400 -0.233 8.033 1.00 94.62 187 LEU A N 1
ATOM 1510 C CA . LEU A 1 187 ? -7.854 -0.025 6.694 1.00 94.62 187 LEU A CA 1
ATOM 1511 C C . LEU A 1 187 ? -6.587 0.838 6.733 1.00 94.62 187 LEU A C 1
ATOM 1513 O O . LEU A 1 187 ? -5.605 0.501 6.079 1.00 94.62 187 LEU A O 1
ATOM 1517 N N . MET A 1 188 ? -6.568 1.901 7.538 1.00 95.81 188 MET A N 1
ATOM 1518 C CA . MET A 1 188 ? -5.381 2.745 7.692 1.00 95.81 188 MET A CA 1
ATOM 1519 C C . MET A 1 188 ? -4.201 1.971 8.286 1.00 95.81 188 MET A C 1
ATOM 1521 O O . MET A 1 188 ? -3.077 2.104 7.803 1.00 95.81 188 MET A O 1
ATOM 1525 N N . LEU A 1 189 ? -4.449 1.099 9.268 1.00 95.75 189 LEU A N 1
ATOM 1526 C CA . LEU A 1 189 ? -3.421 0.206 9.806 1.00 95.75 189 LEU A CA 1
ATOM 1527 C C . LEU A 1 189 ? -2.889 -0.761 8.736 1.00 95.75 189 LEU A C 1
ATOM 1529 O O . LEU A 1 189 ? -1.678 -0.908 8.611 1.00 95.75 189 LEU A O 1
ATOM 1533 N N . ILE A 1 190 ? -3.764 -1.373 7.930 1.00 94.88 190 ILE A N 1
ATOM 1534 C CA . ILE A 1 190 ? -3.361 -2.270 6.829 1.00 94.88 190 ILE A CA 1
ATOM 1535 C C . ILE A 1 190 ? -2.465 -1.552 5.811 1.00 94.88 190 ILE A C 1
ATOM 1537 O O . ILE A 1 190 ? -1.509 -2.143 5.307 1.00 94.88 190 ILE A O 1
ATOM 1541 N N . LEU A 1 191 ? -2.777 -0.296 5.489 1.00 95.75 191 LEU A N 1
ATOM 1542 C CA . LEU A 1 191 ? -2.058 0.467 4.472 1.00 95.75 191 LEU A CA 1
ATOM 1543 C C . LEU A 1 191 ? -0.717 1.007 4.981 1.00 95.75 191 LEU A C 1
ATOM 1545 O O . LEU A 1 191 ? 0.279 0.927 4.262 1.00 95.75 191 LEU A O 1
ATOM 1549 N N . PHE A 1 192 ? -0.684 1.556 6.197 1.00 96.56 192 PHE A N 1
ATOM 1550 C CA . PHE A 1 192 ? 0.429 2.391 6.660 1.00 96.56 192 PHE A CA 1
ATOM 1551 C C . PHE A 1 192 ? 1.288 1.769 7.760 1.00 96.56 192 PHE A C 1
ATOM 1553 O O . PHE A 1 192 ? 2.436 2.176 7.923 1.00 96.56 192 PHE A O 1
ATOM 1560 N N . LYS A 1 193 ? 0.796 0.767 8.492 1.00 95.25 193 LYS A N 1
ATOM 1561 C CA . LYS A 1 193 ? 1.624 0.046 9.463 1.00 95.25 193 LYS A CA 1
ATOM 1562 C C . LYS A 1 193 ? 2.368 -1.090 8.750 1.00 95.25 193 LYS A C 1
ATOM 1564 O O . LYS A 1 193 ? 1.784 -1.723 7.878 1.00 95.25 193 LYS A O 1
ATOM 1569 N N . PRO A 1 194 ? 3.635 -1.385 9.071 1.00 95.31 194 PRO A N 1
ATOM 1570 C CA . PRO A 1 194 ? 4.285 -2.605 8.593 1.00 95.31 194 PRO A CA 1
ATOM 1571 C C . PRO A 1 194 ? 3.669 -3.847 9.247 1.00 95.31 194 PRO A C 1
ATOM 1573 O O . PRO A 1 194 ? 3.539 -3.894 10.470 1.00 95.31 194 PRO A O 1
ATOM 1576 N N . TRP A 1 195 ? 3.301 -4.860 8.456 1.00 94.94 195 TRP A N 1
ATOM 1577 C CA . TRP A 1 195 ? 2.737 -6.107 8.987 1.00 94.94 195 TRP A CA 1
ATOM 1578 C C . TRP A 1 195 ? 2.988 -7.316 8.082 1.00 94.94 195 TRP A C 1
ATOM 1580 O O . TRP A 1 195 ? 3.236 -7.197 6.877 1.00 94.94 195 TRP A O 1
ATOM 1590 N N . ARG A 1 196 ? 2.921 -8.504 8.676 1.00 91.12 196 ARG A N 1
ATOM 1591 C CA . ARG A 1 196 ? 2.745 -9.794 7.988 1.00 91.12 196 ARG A CA 1
ATOM 1592 C C . ARG A 1 196 ? 1.539 -10.541 8.539 1.00 91.12 196 ARG A C 1
ATOM 1594 O O . ARG A 1 196 ? 0.865 -11.259 7.811 1.00 91.12 196 ARG A O 1
ATOM 1601 N N . ASN A 1 197 ? 1.259 -10.353 9.824 1.00 89.56 197 ASN A N 1
ATOM 1602 C CA . ASN A 1 197 ? 0.173 -10.998 10.534 1.00 89.56 197 ASN A CA 1
ATOM 1603 C C . ASN A 1 197 ? -0.738 -9.960 11.185 1.00 89.56 197 ASN A C 1
ATOM 1605 O O . ASN A 1 197 ? -0.354 -8.830 11.470 1.00 89.56 197 ASN A O 1
ATOM 1609 N N . VAL A 1 198 ? -1.954 -10.385 11.510 1.00 86.75 198 VAL A N 1
ATOM 1610 C CA . VAL A 1 198 ? -2.942 -9.545 12.205 1.00 86.75 198 VAL A CA 1
ATOM 1611 C C . VAL A 1 198 ? -2.439 -9.087 13.577 1.00 86.75 198 VAL A C 1
ATOM 1613 O O . VAL A 1 198 ? -2.786 -7.994 14.020 1.00 86.75 198 VAL A O 1
ATOM 1616 N N . ALA A 1 199 ? -1.613 -9.910 14.227 1.00 90.06 199 ALA A N 1
ATOM 1617 C CA . ALA A 1 199 ? -0.988 -9.594 15.508 1.00 90.06 199 ALA A CA 1
ATOM 1618 C C . ALA A 1 199 ? -0.029 -8.394 15.424 1.00 90.06 199 ALA A C 1
ATOM 1620 O O . ALA A 1 199 ? 0.154 -7.700 16.418 1.00 90.06 199 ALA A O 1
ATOM 1621 N N . ASP A 1 200 ? 0.527 -8.106 14.241 1.00 92.06 200 ASP A N 1
ATOM 1622 C CA . ASP A 1 200 ? 1.373 -6.927 14.039 1.00 92.06 200 ASP A CA 1
ATOM 1623 C C . ASP A 1 200 ? 0.521 -5.652 13.995 1.00 92.06 200 ASP A C 1
ATOM 1625 O O . ASP A 1 200 ? 0.967 -4.576 14.388 1.00 92.06 200 ASP A O 1
ATOM 1629 N N . LEU A 1 201 ? -0.733 -5.758 13.540 1.00 92.38 201 LEU A N 1
ATOM 1630 C CA . LEU A 1 201 ? -1.628 -4.614 13.403 1.00 92.38 201 LEU A CA 1
ATOM 1631 C C . LEU A 1 201 ? -2.199 -4.166 14.748 1.00 92.38 201 LEU A C 1
ATOM 1633 O O . LEU A 1 201 ? -2.196 -2.965 15.021 1.00 92.38 201 LEU A O 1
ATOM 1637 N N . ARG A 1 202 ? -2.638 -5.105 15.591 1.00 93.06 202 ARG A N 1
ATOM 1638 C CA . ARG A 1 202 ? -3.232 -4.818 16.906 1.00 93.06 202 ARG A CA 1
ATOM 1639 C C . ARG A 1 202 ? -2.974 -5.931 17.916 1.00 93.06 202 ARG A C 1
ATOM 1641 O O . ARG A 1 202 ? -2.854 -7.102 17.549 1.00 93.06 202 ARG A O 1
ATOM 1648 N N . THR A 1 203 ? -3.013 -5.570 19.193 1.00 92.31 203 THR A N 1
ATOM 1649 C CA . THR A 1 203 ? -2.916 -6.526 20.301 1.00 92.31 203 THR A CA 1
ATOM 1650 C C . THR A 1 203 ? -4.198 -7.357 20.426 1.00 92.31 203 THR A C 1
ATOM 1652 O O . THR A 1 203 ? -5.292 -6.937 20.032 1.00 92.31 203 THR A O 1
ATOM 1655 N N . GLN A 1 204 ? -4.092 -8.564 20.985 1.00 88.88 204 GLN A N 1
ATOM 1656 C CA . GLN A 1 204 ? -5.259 -9.398 21.268 1.00 88.88 204 GLN A CA 1
ATOM 1657 C C . GLN A 1 204 ? -6.222 -8.674 22.227 1.00 88.88 204 GLN A C 1
ATOM 1659 O O . GLN A 1 204 ? -5.817 -8.199 23.280 1.00 88.88 204 GLN A O 1
ATOM 1664 N N . GLY A 1 205 ? -7.501 -8.589 21.850 1.00 88.12 205 GLY A N 1
ATOM 1665 C CA . GLY A 1 205 ? -8.539 -7.897 22.629 1.00 88.12 205 GLY A CA 1
ATOM 1666 C C . GLY A 1 205 ? -8.614 -6.378 22.425 1.00 88.12 205 GLY A C 1
ATOM 1667 O O . GLY A 1 205 ? -9.639 -5.798 22.756 1.00 88.12 205 GLY A O 1
ATOM 1668 N N . GLN A 1 206 ? -7.598 -5.756 21.820 1.00 92.94 206 GLN A N 1
ATOM 1669 C CA . GLN A 1 206 ? -7.603 -4.330 21.479 1.00 92.94 206 GLN A CA 1
ATOM 1670 C C . GLN A 1 206 ? -8.558 -4.058 20.311 1.00 92.94 206 GLN A C 1
ATOM 1672 O O . GLN A 1 206 ? -8.584 -4.829 19.335 1.00 92.94 206 GLN A O 1
ATOM 1677 N N . SER A 1 207 ? -9.324 -2.971 20.389 1.00 93.50 207 SER A N 1
ATOM 1678 C CA . SER A 1 207 ? -10.160 -2.519 19.272 1.00 93.50 207 SER A CA 1
ATOM 1679 C C . SER A 1 207 ? -9.306 -1.956 18.129 1.00 93.50 207 SER A C 1
ATOM 1681 O O . SER A 1 207 ? -8.141 -1.591 18.305 1.00 93.50 207 SER A O 1
ATOM 1683 N N . TRP A 1 208 ? -9.873 -1.882 16.923 1.00 93.69 208 TRP A N 1
ATOM 1684 C CA . TRP A 1 208 ? -9.161 -1.296 15.782 1.00 93.69 208 TRP A CA 1
ATOM 1685 C C . TRP A 1 208 ? -8.923 0.204 15.951 1.00 93.69 208 TRP A C 1
ATOM 1687 O O . TRP A 1 208 ? -7.894 0.700 15.502 1.00 93.69 208 TRP A O 1
ATOM 1697 N N . ILE A 1 209 ? -9.851 0.894 16.615 1.00 94.56 209 ILE A N 1
ATOM 1698 C CA . ILE A 1 209 ? -9.787 2.334 16.875 1.00 94.56 209 ILE A CA 1
ATOM 1699 C C . ILE A 1 209 ? -8.642 2.634 17.844 1.00 94.56 209 ILE A C 1
ATOM 1701 O O . ILE A 1 209 ? -7.768 3.429 17.521 1.00 94.56 209 ILE A O 1
ATOM 1705 N N . GLU A 1 210 ? -8.563 1.920 18.973 1.00 95.69 210 GLU A N 1
ATOM 1706 C CA . GLU A 1 210 ? -7.471 2.091 19.946 1.00 95.69 210 GLU A CA 1
ATOM 1707 C C . GLU A 1 210 ? -6.097 1.817 19.319 1.00 95.69 210 GLU A C 1
ATOM 1709 O O . GLU A 1 210 ? -5.157 2.588 19.510 1.00 95.69 210 GLU A O 1
ATOM 1714 N N . ALA A 1 211 ? -5.981 0.740 18.534 1.00 95.88 211 ALA A N 1
ATOM 1715 C CA . ALA A 1 211 ? -4.737 0.401 17.846 1.00 95.88 211 ALA A CA 1
ATOM 1716 C C . ALA A 1 211 ? -4.329 1.480 16.830 1.00 95.88 211 ALA A C 1
ATOM 1718 O O . ALA A 1 211 ? -3.142 1.778 16.667 1.00 95.88 211 ALA A O 1
ATOM 1719 N N . PHE A 1 212 ? -5.307 2.074 16.145 1.00 96.00 212 PHE A N 1
ATOM 1720 C CA . PHE A 1 212 ? -5.074 3.166 15.212 1.00 96.00 212 PHE A CA 1
ATOM 1721 C C . PHE A 1 212 ? -4.663 4.452 15.935 1.00 96.00 212 PHE A C 1
ATOM 1723 O O . PHE A 1 212 ? -3.688 5.082 15.530 1.00 96.00 212 PHE A O 1
ATOM 1730 N N . ASP A 1 213 ? -5.311 4.800 17.044 1.00 95.56 213 ASP A N 1
ATOM 1731 C CA . ASP A 1 213 ? -4.955 5.967 17.855 1.00 95.56 213 ASP A CA 1
ATOM 1732 C C . ASP A 1 213 ? -3.535 5.868 18.430 1.00 95.56 213 ASP A C 1
ATOM 1734 O O . ASP A 1 213 ? -2.818 6.868 18.524 1.00 95.56 213 ASP A O 1
ATOM 1738 N N . GLU A 1 214 ? -3.096 4.668 18.812 1.00 96.12 214 GLU A N 1
ATOM 1739 C CA . GLU A 1 214 ? -1.708 4.405 19.209 1.00 96.12 214 GLU A CA 1
ATOM 1740 C C . GLU A 1 214 ? -0.734 4.545 18.036 1.00 96.12 214 GLU A C 1
ATOM 1742 O O . GLU A 1 214 ? 0.331 5.156 18.175 1.00 96.12 214 GLU A O 1
ATOM 1747 N N . PHE A 1 215 ? -1.107 4.024 16.867 1.00 95.75 215 PHE A N 1
ATOM 1748 C CA . PHE A 1 215 ? -0.301 4.142 15.658 1.00 95.75 215 PHE A CA 1
ATOM 1749 C C . PHE A 1 215 ? -0.140 5.602 15.223 1.00 95.75 215 PHE A C 1
ATOM 1751 O O . PHE A 1 215 ? 0.979 6.033 14.972 1.00 95.75 215 PHE A O 1
ATOM 1758 N N . VAL A 1 216 ? -1.204 6.406 15.209 1.00 95.06 216 VAL A N 1
ATOM 1759 C CA . VAL A 1 216 ? -1.147 7.818 14.781 1.00 95.06 216 VAL A CA 1
ATOM 1760 C C . VAL A 1 216 ? -0.191 8.652 15.643 1.00 95.06 216 VAL A C 1
ATOM 1762 O O . VAL A 1 216 ? 0.394 9.621 15.153 1.00 95.06 216 VAL A O 1
ATOM 1765 N N . LYS A 1 217 ? 0.011 8.277 16.913 1.00 94.94 217 LYS A N 1
ATOM 1766 C CA . LYS A 1 217 ? 0.965 8.943 17.819 1.00 94.94 217 LYS A CA 1
ATOM 1767 C C . LYS A 1 217 ? 2.426 8.656 17.470 1.00 94.94 217 LYS A C 1
ATOM 1769 O O . LYS A 1 217 ? 3.283 9.464 17.811 1.00 94.94 217 LYS A O 1
ATOM 1774 N N . THR A 1 218 ? 2.706 7.518 16.836 1.00 92.62 218 THR A N 1
ATOM 1775 C CA . THR A 1 218 ? 4.070 7.040 16.550 1.00 92.62 218 THR A CA 1
ATOM 1776 C C . THR A 1 218 ? 4.405 7.001 15.060 1.00 92.62 218 THR A C 1
ATOM 1778 O O . THR A 1 218 ? 5.577 6.886 14.714 1.00 92.62 218 THR A O 1
ATOM 1781 N N . CYS A 1 219 ? 3.402 7.106 14.184 1.00 92.06 219 CYS A N 1
ATOM 1782 C CA . CYS A 1 219 ? 3.569 7.015 12.740 1.00 92.06 219 CYS A CA 1
ATOM 1783 C C . CYS A 1 219 ? 4.415 8.157 12.175 1.00 92.06 219 CYS A C 1
ATOM 1785 O O . CYS A 1 219 ? 4.473 9.264 12.722 1.00 92.06 219 CYS A O 1
ATOM 1787 N N . ASP A 1 220 ? 5.052 7.883 11.041 1.00 90.12 220 ASP A N 1
ATOM 1788 C CA . ASP A 1 220 ? 5.869 8.869 10.361 1.00 90.12 220 ASP A CA 1
ATOM 1789 C C . ASP A 1 220 ? 5.010 10.026 9.798 1.00 90.12 220 ASP A C 1
ATOM 1791 O O . ASP A 1 220 ? 3.834 9.845 9.442 1.00 90.12 220 ASP A O 1
ATOM 1795 N N . PRO A 1 221 ? 5.587 11.235 9.663 1.00 90.50 221 PRO A N 1
ATOM 1796 C CA . PRO A 1 221 ? 4.851 12.391 9.161 1.00 90.50 221 PRO A CA 1
ATOM 1797 C C . PRO A 1 221 ? 4.295 12.218 7.740 1.00 90.50 221 PRO A C 1
ATOM 1799 O O . PRO A 1 221 ? 3.272 12.826 7.416 1.00 90.50 221 PRO A O 1
ATOM 1802 N N . PHE A 1 222 ? 4.931 11.406 6.885 1.00 89.12 222 PHE A N 1
ATOM 1803 C CA . PHE A 1 222 ? 4.457 11.193 5.517 1.00 89.12 222 PHE A CA 1
ATOM 1804 C C . PHE A 1 222 ? 3.208 10.319 5.494 1.00 89.12 222 PHE A C 1
ATOM 1806 O O . PHE A 1 222 ? 2.260 10.657 4.785 1.00 89.12 222 PHE A O 1
ATOM 1813 N N . SER A 1 223 ? 3.162 9.241 6.276 1.00 92.62 223 SER A N 1
ATOM 1814 C CA . SER A 1 223 ? 1.955 8.427 6.439 1.00 92.62 223 SER A CA 1
ATOM 1815 C C . SER A 1 223 ? 0.810 9.256 6.999 1.00 92.62 223 SER A C 1
ATOM 1817 O O . SER A 1 223 ? -0.288 9.224 6.444 1.00 92.62 223 SER A O 1
ATOM 1819 N N . LYS A 1 224 ? 1.067 10.083 8.020 1.00 93.31 224 LYS A N 1
ATOM 1820 C CA . LYS A 1 224 ? 0.049 10.988 8.570 1.00 93.31 224 LYS A CA 1
ATOM 1821 C C . LYS A 1 224 ? -0.492 11.963 7.525 1.00 93.31 224 LYS A C 1
ATOM 1823 O O . LYS A 1 224 ? -1.700 12.026 7.322 1.00 93.31 224 LYS A O 1
ATOM 1828 N N . SER A 1 225 ? 0.395 12.638 6.795 1.00 93.94 225 SER A N 1
ATOM 1829 C CA . SER A 1 225 ? -0.001 13.555 5.721 1.00 93.94 225 SER A CA 1
ATOM 1830 C C . SER A 1 225 ? -0.792 12.853 4.612 1.00 93.94 225 SER A C 1
ATOM 1832 O O . SER A 1 225 ? -1.758 13.417 4.105 1.00 93.94 225 SER A O 1
ATOM 1834 N N . ARG A 1 226 ? -0.438 11.615 4.243 1.00 93.69 226 ARG A N 1
ATOM 1835 C CA . ARG A 1 226 ? -1.204 10.831 3.259 1.00 93.69 226 ARG A CA 1
ATOM 1836 C C . ARG A 1 226 ? -2.605 10.497 3.766 1.00 93.69 226 ARG A C 1
ATOM 1838 O O . ARG A 1 226 ? -3.547 10.627 2.992 1.00 93.69 226 ARG A O 1
ATOM 1845 N N . MET A 1 227 ? -2.746 10.101 5.032 1.00 93.94 227 MET A N 1
ATOM 1846 C CA . MET A 1 227 ? -4.056 9.850 5.647 1.00 93.94 227 MET A CA 1
ATOM 1847 C C . MET A 1 227 ? -4.915 11.120 5.670 1.00 93.94 227 MET A C 1
ATOM 1849 O O . MET A 1 227 ? -6.085 11.073 5.301 1.00 93.94 227 MET A O 1
ATOM 1853 N N . ASP A 1 228 ? -4.330 12.266 6.021 1.00 92.44 228 ASP A N 1
ATOM 1854 C CA . ASP A 1 228 ? -5.046 13.545 5.993 1.00 92.44 228 ASP A CA 1
ATOM 1855 C C . ASP A 1 228 ? -5.454 13.932 4.558 1.00 92.44 228 ASP A C 1
ATOM 1857 O O . ASP A 1 228 ? -6.596 14.322 4.327 1.00 92.44 228 ASP A O 1
ATOM 1861 N N . ASN A 1 229 ? -4.589 13.717 3.559 1.00 91.25 229 ASN A N 1
ATOM 1862 C CA . ASN A 1 229 ? -4.927 13.956 2.149 1.00 91.25 229 ASN A CA 1
ATOM 1863 C C . ASN A 1 229 ? -6.089 13.076 1.656 1.00 91.25 229 ASN A C 1
ATOM 1865 O O . ASN A 1 229 ? -6.895 13.526 0.843 1.00 91.25 229 ASN A O 1
ATOM 1869 N N . MET A 1 230 ? -6.195 11.829 2.133 1.00 91.12 230 MET A N 1
ATOM 1870 C CA . MET A 1 230 ? -7.339 10.966 1.814 1.00 91.12 230 MET A CA 1
ATOM 1871 C C . MET A 1 230 ? -8.651 11.545 2.356 1.00 91.12 230 MET A C 1
ATOM 1873 O O . MET A 1 230 ? -9.672 11.462 1.676 1.00 91.12 230 MET A O 1
ATOM 1877 N N . GLN A 1 231 ? -8.622 12.174 3.534 1.00 90.88 231 GLN A N 1
ATOM 1878 C CA . GLN A 1 231 ? -9.788 12.852 4.103 1.00 90.88 231 GLN A CA 1
ATOM 1879 C C . GLN A 1 231 ? -10.168 14.109 3.303 1.00 90.88 231 GLN A C 1
ATOM 1881 O O . GLN A 1 231 ? -11.346 14.315 3.027 1.00 90.88 231 GLN A O 1
ATOM 1886 N N . VAL A 1 232 ? -9.196 14.904 2.844 1.00 88.69 232 VAL A N 1
ATOM 1887 C CA . VAL A 1 232 ? -9.463 16.118 2.044 1.00 88.69 232 VAL A CA 1
ATOM 1888 C C . VAL A 1 232 ? -10.270 15.809 0.776 1.00 88.69 232 VAL A C 1
ATOM 1890 O O . VAL A 1 232 ? -11.164 16.568 0.406 1.00 88.69 232 VAL A O 1
ATOM 1893 N N . LEU A 1 233 ? -10.033 14.664 0.123 1.00 83.94 233 LEU A N 1
ATOM 1894 C CA . LEU A 1 233 ? -10.817 14.250 -1.052 1.00 83.94 233 LEU A CA 1
ATOM 1895 C C . LEU A 1 233 ? -12.316 14.120 -0.748 1.00 83.94 233 LEU A C 1
ATOM 1897 O O . LEU A 1 233 ? -13.156 14.391 -1.610 1.00 83.94 233 LEU A O 1
ATOM 1901 N N . HIS A 1 234 ? -12.656 13.709 0.470 1.00 85.38 234 HIS A N 1
ATOM 1902 C CA . HIS A 1 234 ? -14.034 13.618 0.918 1.00 85.38 234 HIS A CA 1
ATOM 1903 C C . HIS A 1 234 ? -14.653 14.992 1.175 1.00 85.38 234 HIS A C 1
ATOM 1905 O O . HIS A 1 234 ? -15.792 15.199 0.757 1.00 85.38 234 HIS A O 1
ATOM 1911 N N . GLU A 1 235 ? -13.905 15.907 1.789 1.00 85.44 235 GLU A N 1
ATOM 1912 C CA . GLU A 1 235 ? -14.325 17.286 2.084 1.00 85.44 235 GLU A CA 1
ATOM 1913 C C . GLU A 1 235 ? -14.549 18.098 0.798 1.00 85.44 235 GLU A C 1
ATOM 1915 O O . GLU A 1 235 ? -15.535 18.827 0.669 1.00 85.44 235 GLU A O 1
ATOM 1920 N N . CYS A 1 236 ? -13.674 17.930 -0.201 1.00 85.00 236 CYS A N 1
ATOM 1921 C CA . CYS A 1 236 ? -13.840 18.560 -1.510 1.00 85.00 236 CYS A CA 1
ATOM 1922 C C . CYS A 1 236 ? -15.081 18.044 -2.245 1.00 85.00 236 CYS A C 1
ATOM 1924 O O . CYS A 1 236 ? -15.742 18.810 -2.945 1.00 85.00 236 CYS A O 1
ATOM 1926 N N . LYS A 1 237 ? -15.392 16.748 -2.113 1.00 82.94 237 LYS A N 1
ATOM 1927 C CA . LYS A 1 237 ? -16.578 16.162 -2.742 1.00 82.94 237 LYS A CA 1
ATOM 1928 C C . LYS A 1 237 ? -17.861 16.747 -2.150 1.00 82.94 237 LYS A C 1
ATOM 1930 O O . LYS A 1 237 ? -18.733 17.128 -2.921 1.00 82.94 237 LYS A O 1
ATOM 1935 N N . ASP A 1 238 ? -17.938 16.862 -0.827 1.00 82.00 238 ASP A N 1
ATOM 1936 C CA . ASP A 1 238 ? -19.100 17.459 -0.154 1.00 82.00 238 ASP A CA 1
ATOM 1937 C C . ASP A 1 238 ? -19.256 18.930 -0.530 1.00 82.00 238 ASP A C 1
ATOM 1939 O O . ASP A 1 238 ? -20.322 19.341 -0.968 1.00 82.00 238 ASP A O 1
ATOM 1943 N N . SER A 1 239 ? -18.159 19.693 -0.499 1.00 80.62 239 SER A N 1
ATOM 1944 C CA . SER A 1 239 ? -18.175 21.113 -0.877 1.00 80.62 239 SER A CA 1
ATOM 1945 C C . SER A 1 239 ? -18.688 21.348 -2.304 1.00 80.62 239 SER A C 1
ATOM 1947 O O . SER A 1 239 ? -19.246 22.399 -2.592 1.00 80.62 239 SER A O 1
ATOM 1949 N N . ARG A 1 240 ? -18.477 20.395 -3.220 1.00 80.19 240 ARG A N 1
ATOM 1950 C CA . ARG A 1 240 ? -19.020 20.467 -4.582 1.00 80.19 240 ARG A CA 1
ATOM 1951 C C . ARG A 1 240 ? -20.511 20.140 -4.619 1.00 80.19 240 ARG A C 1
ATOM 1953 O O . ARG A 1 240 ? -21.224 20.754 -5.399 1.00 80.19 240 ARG A O 1
ATOM 1960 N N . ASP A 1 241 ? -20.940 19.136 -3.862 1.00 78.31 241 ASP A N 1
ATOM 1961 C CA . ASP A 1 241 ? -22.314 18.629 -3.898 1.00 78.31 241 ASP A CA 1
ATOM 1962 C C . ASP A 1 241 ? -23.281 19.527 -3.077 1.00 78.31 241 ASP A C 1
ATOM 1964 O O . ASP A 1 241 ? -24.485 19.509 -3.327 1.00 78.31 241 ASP A O 1
ATOM 1968 N N . ASP A 1 242 ? -22.755 20.354 -2.162 1.00 74.12 242 ASP A N 1
ATOM 1969 C CA . ASP A 1 242 ? -23.489 21.348 -1.356 1.00 74.12 242 ASP A CA 1
ATOM 1970 C C . ASP A 1 242 ? -23.688 22.720 -2.057 1.00 74.12 242 ASP A C 1
ATOM 1972 O O . ASP A 1 242 ? -24.235 23.657 -1.458 1.00 74.12 242 ASP A O 1
ATOM 1976 N N . HIS A 1 243 ? -23.265 22.857 -3.321 1.00 53.34 243 HIS A N 1
ATOM 1977 C CA . HIS A 1 243 ? -23.392 24.064 -4.155 1.00 53.34 243 HIS A CA 1
ATOM 1978 C C . HIS A 1 243 ? -24.217 23.816 -5.423 1.00 53.34 243 HIS A C 1
ATOM 1980 O O . HIS A 1 243 ? -24.957 24.752 -5.810 1.00 53.34 243 HIS A O 1
#

pLDDT: mean 80.24, std 18.34, range [29.83, 97.25]

Foldseek 3Di:
DPPPDDDDPVRVVCVVVVNDPDDDQAAAFEDALVVLVCVVVPPPPQPFDWDQDPPPRDTDTDHDLLLCQLQWFPLCQFPFSQQCRFWKDKAWPPPDDDDDDDDDDPPVPLPPPDADPPPDSDRVVCLLADQDSHWHWTATHPPRPCRPTITMTTHGNSRTHRYDYDDPQQAACPDPDPVSNLSNLQSLLNGFGRDNDPCSQDPVPDGSNRSSVVCLVVGDPVSVVVSVVSNVVVVVVVVVVVD